Protein AF-0000000080183972 (afdb_homodimer)

InterPro domains:
  IPR003448 Molybdopterin biosynthesis MoaE [PF02391] (9-121)
  IPR003448 Molybdopterin biosynthesis MoaE [cd00756] (14-138)
  IPR036563 Molybdopterin biosynthesis MoaE subunit superfamily [G3DSA:3.90.1170.40] (4-141)
  IPR036563 Molybdopterin biosynthesis MoaE subunit superfamily [SSF54690] (8-139)

pLDDT: mean 96.09, std 5.45, range [55.69, 98.94]

Radius of gyration: 19.29 Å; Cα contacts (8 Å, |Δi|>4): 751; chains: 2; bounding box: 41×60×35 Å

Foldseek 3Di:
DAAEQAQEEEQDADDQVVQQVSQDDPQFPDKDKDFDFAAQDDPRFGFFKKFKDADPCLSVQRVVLQVVLRVPADQWHYKYKYAHGGIDGGGGTGMMMMTTGNDDVSNVVSRVSSVVSSQVTRGMKMWTATPVGDIDIDSRD/DAAEQAQEEEQDADDQVVQQVSQDDPQFPDKDKDFDFAAQDDPRFGFFKKFKDADPCLSVQRVVLQVVLRVPADQWHYKYKYAHGGIDGGGGTGMMMMTTGNDDVSNVVSRVSSVVSSQVTRGMKMWTATPVGDIDIDSRD

Structure (mmCIF, N/CA/C/O backbone):
data_AF-0000000080183972-model_v1
#
loop_
_entity.id
_entity.type
_entity.pdbx_description
1 polymer 'Molybdopterin synthase catalytic subunit 2'
#
loop_
_atom_site.group_PDB
_atom_site.id
_atom_site.type_symbol
_atom_site.label_atom_id
_atom_site.label_alt_id
_atom_site.label_comp_id
_atom_site.label_asym_id
_atom_site.label_entity_id
_atom_site.label_seq_id
_atom_site.pdbx_PDB_ins_code
_atom_site.Cartn_x
_atom_site.Cartn_y
_atom_site.Cartn_z
_atom_site.occupancy
_atom_site.B_iso_or_equiv
_atom_site.auth_seq_id
_atom_site.auth_comp_id
_atom_site.auth_asym_id
_atom_site.auth_atom_id
_atom_site.pdbx_PDB_model_num
ATOM 1 N N . M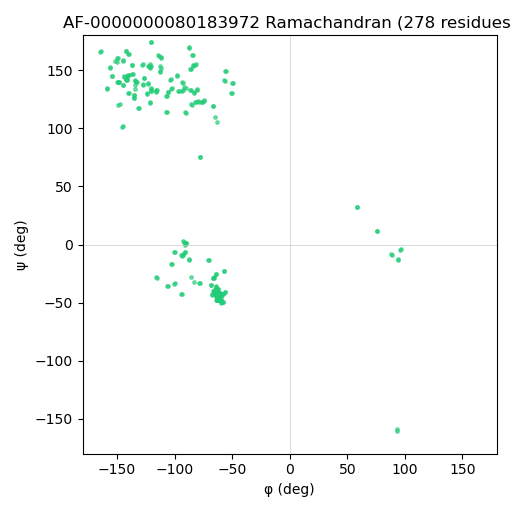ET A 1 1 ? -21.406 -3.133 -2.623 1 87.94 1 MET A N 1
ATOM 2 C CA . MET A 1 1 ? -21.125 -1.799 -2.096 1 87.94 1 MET A CA 1
ATOM 3 C C . MET A 1 1 ? -19.812 -1.782 -1.321 1 87.94 1 MET A C 1
ATOM 5 O O . MET A 1 1 ? -19.531 -2.701 -0.55 1 87.94 1 MET A O 1
ATOM 9 N N . THR A 1 2 ? -18.938 -0.764 -1.521 1 96.44 2 THR A N 1
ATOM 10 C CA . THR A 1 2 ? -17.656 -0.637 -0.855 1 96.44 2 THR A CA 1
ATOM 11 C C . THR A 1 2 ? -17.828 -0.194 0.594 1 96.44 2 THR A C 1
ATOM 13 O O . THR A 1 2 ? -18.531 0.781 0.867 1 96.44 2 THR A O 1
ATOM 16 N N . LEU A 1 3 ? -17.359 -0.874 1.52 1 98.25 3 LEU A N 1
ATOM 17 C CA . LEU A 1 3 ? -17.5 -0.567 2.939 1 98.25 3 LEU A CA 1
ATOM 18 C C . LEU A 1 3 ? -16.391 0.385 3.395 1 98.25 3 LEU A C 1
ATOM 20 O O . LEU A 1 3 ? -15.219 0.179 3.08 1 98.25 3 LEU A O 1
ATOM 24 N N . VAL A 1 4 ? -16.781 1.418 4.121 1 98.81 4 VAL A N 1
ATOM 25 C CA . VAL A 1 4 ? -15.812 2.244 4.832 1 98.81 4 VAL A CA 1
ATOM 26 C C . VAL A 1 4 ? -15.602 1.693 6.238 1 98.81 4 VAL A C 1
ATOM 28 O O . VAL A 1 4 ? -16.469 1.825 7.105 1 98.81 4 VAL A O 1
ATOM 31 N N . VAL A 1 5 ? -14.461 1.225 6.496 1 98.81 5 VAL A N 1
ATOM 32 C CA . VAL A 1 5 ? -14.297 0.513 7.762 1 98.81 5 VAL A CA 1
ATOM 33 C C . VAL A 1 5 ? -13.578 1.406 8.766 1 98.81 5 VAL A C 1
ATOM 35 O O . VAL A 1 5 ? -13.578 1.121 9.969 1 98.81 5 VAL A O 1
ATOM 38 N N . ARG A 1 6 ? -12.953 2.447 8.266 1 98.81 6 ARG A N 1
ATOM 39 C CA . ARG A 1 6 ? -12.32 3.439 9.125 1 98.81 6 ARG A CA 1
ATOM 40 C C . ARG A 1 6 ? -12.141 4.766 8.398 1 98.81 6 ARG A C 1
ATOM 42 O O . ARG A 1 6 ? -11.758 4.785 7.223 1 98.81 6 ARG A O 1
ATOM 49 N N . ALA A 1 7 ? -12.438 5.809 8.961 1 98.88 7 ALA A N 1
ATOM 50 C CA . ALA A 1 7 ? -12.109 7.188 8.609 1 98.88 7 ALA A CA 1
ATOM 51 C C . ALA A 1 7 ? -11.906 8.039 9.859 1 98.88 7 ALA A C 1
ATOM 53 O O . ALA A 1 7 ? -12.875 8.477 10.484 1 98.88 7 ALA A O 1
ATOM 54 N N . ALA A 1 8 ? -10.656 8.266 10.195 1 98.81 8 ALA A N 1
ATOM 55 C CA . ALA A 1 8 ? -10.438 8.844 11.523 1 98.81 8 ALA A CA 1
ATOM 56 C C . ALA A 1 8 ? -9.312 9.875 11.484 1 98.81 8 ALA A C 1
ATOM 58 O O . ALA A 1 8 ? -8.328 9.703 10.773 1 98.81 8 ALA A O 1
ATOM 59 N N . VAL A 1 9 ? -9.453 10.898 12.18 1 98.75 9 VAL A N 1
ATOM 60 C CA . VAL A 1 9 ? -8.398 11.82 12.57 1 98.75 9 VAL A CA 1
ATOM 61 C C . VAL A 1 9 ? -8.062 11.641 14.055 1 98.75 9 VAL A C 1
ATOM 63 O O . VAL A 1 9 ? -8.953 11.68 14.906 1 98.75 9 VAL A O 1
ATOM 66 N N . THR A 1 10 ? -6.844 11.461 14.383 1 98.69 10 THR A N 1
ATOM 67 C CA . THR A 1 10 ? -6.523 11.055 15.75 1 98.69 10 THR A CA 1
ATOM 68 C C . THR A 1 10 ? -5.156 11.586 16.172 1 98.69 10 THR A C 1
ATOM 70 O O . THR A 1 10 ? -4.32 11.898 15.312 1 98.69 10 THR A O 1
ATOM 73 N N . GLU A 1 11 ? -4.914 11.633 17.438 1 98.25 11 GLU A N 1
ATOM 74 C CA . GLU A 1 11 ? -3.605 12 17.969 1 98.25 11 GLU A CA 1
ATOM 75 C C . GLU A 1 11 ? -2.756 10.766 18.25 1 98.25 11 GLU A C 1
ATOM 77 O O . GLU A 1 11 ? -1.561 10.875 18.531 1 98.25 11 GLU A O 1
ATOM 82 N N . GLN A 1 12 ? -3.361 9.664 18.156 1 98.38 12 GLN A N 1
ATOM 83 C CA . GLN A 1 12 ? -2.662 8.422 18.438 1 98.38 12 GLN A CA 1
ATOM 84 C C . GLN A 1 12 ? -1.898 7.93 17.219 1 98.38 12 GLN A C 1
ATOM 86 O O . GLN A 1 12 ? -2.279 8.227 16.078 1 98.38 12 GLN A O 1
ATOM 91 N N . PRO A 1 13 ? -0.839 7.16 17.5 1 98.31 13 PRO A N 1
ATOM 92 C CA . PRO A 1 13 ? -0.124 6.59 16.359 1 98.31 13 PRO A CA 1
ATOM 93 C C . PRO A 1 13 ? -1.029 5.766 15.445 1 98.31 13 PRO A C 1
ATOM 95 O O . PRO A 1 13 ? -1.932 5.074 15.922 1 98.31 13 PRO A O 1
ATOM 98 N N . ILE A 1 14 ? -0.852 5.844 14.148 1 98.56 14 ILE A N 1
ATOM 99 C CA . ILE A 1 14 ? -1.606 5.07 13.172 1 98.56 14 ILE A CA 1
ATOM 100 C C . ILE A 1 14 ? -0.683 4.07 12.484 1 98.56 14 ILE A C 1
ATOM 102 O O . ILE A 1 14 ? 0.506 4.34 12.297 1 98.56 14 ILE A O 1
ATOM 106 N N . ASP A 1 15 ? -1.265 2.969 12.117 1 97.88 15 ASP A N 1
ATOM 107 C CA . ASP A 1 15 ? -0.492 1.828 11.633 1 97.88 15 ASP A CA 1
ATOM 108 C C . ASP A 1 15 ? -1.126 1.228 10.375 1 97.88 15 ASP A C 1
ATOM 110 O O . ASP A 1 15 ? -2.301 0.856 10.391 1 97.88 15 ASP A O 1
ATOM 114 N N . LEU A 1 16 ? -0.361 1.09 9.305 1 98.38 16 LEU A N 1
ATOM 115 C CA . LEU A 1 16 ? -0.889 0.564 8.055 1 98.38 16 LEU A CA 1
ATOM 116 C C . LEU A 1 16 ? -1.323 -0.889 8.211 1 98.38 16 LEU A C 1
ATOM 118 O O . LEU A 1 16 ? -2.365 -1.291 7.691 1 98.38 16 LEU A O 1
ATOM 122 N N . ALA A 1 17 ? -0.526 -1.66 8.914 1 97.88 17 ALA A N 1
ATOM 123 C CA . ALA A 1 17 ? -0.857 -3.072 9.086 1 97.88 17 ALA A CA 1
ATOM 124 C C . ALA A 1 17 ? -2.244 -3.236 9.703 1 97.88 17 ALA A C 1
ATOM 126 O O . ALA A 1 17 ? -3.008 -4.117 9.297 1 97.88 17 ALA A O 1
ATOM 127 N N . GLU A 1 18 ? -2.527 -2.379 10.68 1 98.19 18 GLU A N 1
ATOM 128 C CA . GLU A 1 18 ? -3.852 -2.41 11.297 1 98.19 18 GLU A CA 1
ATOM 129 C C . GLU A 1 18 ? -4.941 -2.09 10.273 1 98.19 18 GLU A C 1
ATOM 131 O O . GLU A 1 18 ? -6 -2.721 10.273 1 98.19 18 GLU A O 1
ATOM 136 N N . HIS A 1 19 ? -4.738 -1.112 9.43 1 98.81 19 HIS A N 1
ATOM 137 C CA . HIS A 1 19 ? -5.711 -0.729 8.406 1 98.81 19 HIS A CA 1
ATOM 138 C C . HIS A 1 19 ? -5.883 -1.83 7.367 1 98.81 19 HIS A C 1
ATOM 140 O O . HIS A 1 19 ? -7 -2.09 6.914 1 98.81 19 HIS A O 1
ATOM 146 N N . GLU A 1 20 ? -4.781 -2.482 6.973 1 98.38 20 GLU A N 1
ATOM 147 C CA . GLU A 1 20 ? -4.844 -3.598 6.031 1 98.38 20 GLU A CA 1
ATOM 148 C C . GLU A 1 20 ? -5.676 -4.746 6.594 1 98.38 20 GLU A C 1
ATOM 150 O O . GLU A 1 20 ? -6.445 -5.379 5.863 1 98.38 20 GLU A O 1
ATOM 155 N N . GLU A 1 21 ? -5.449 -5.012 7.879 1 97.56 21 GLU A N 1
ATOM 156 C CA . GLU A 1 21 ? -6.254 -6.043 8.531 1 97.56 21 GLU A CA 1
ATOM 157 C C . GLU A 1 21 ? -7.738 -5.688 8.508 1 97.56 21 GLU A C 1
ATOM 159 O O . GLU A 1 21 ? -8.586 -6.551 8.273 1 97.56 21 GLU A O 1
ATOM 164 N N . LEU A 1 22 ? -8.07 -4.434 8.758 1 98.5 22 LEU A N 1
ATOM 165 C CA . LEU A 1 22 ? -9.453 -3.969 8.82 1 98.5 22 LEU A CA 1
ATOM 166 C C . LEU A 1 22 ? -10.148 -4.152 7.473 1 98.5 22 LEU A C 1
ATOM 168 O O . LEU A 1 22 ? -11.32 -4.523 7.422 1 98.5 22 LEU A O 1
ATOM 172 N N . VAL A 1 23 ? -9.406 -3.914 6.359 1 98.56 23 VAL A N 1
ATOM 173 C CA . VAL A 1 23 ? -10.07 -3.936 5.062 1 98.56 23 VAL A CA 1
ATOM 174 C C . VAL A 1 23 ? -10.086 -5.359 4.516 1 98.56 23 VAL A C 1
ATOM 176 O O . VAL A 1 23 ? -10.758 -5.641 3.518 1 98.56 23 VAL A O 1
ATOM 179 N N . GLY A 1 24 ? -9.32 -6.203 5.113 1 96.44 24 GLY A N 1
ATOM 180 C CA . GLY A 1 24 ? -9.234 -7.57 4.621 1 96.44 24 GLY A CA 1
ATOM 181 C C . GLY A 1 24 ? -10.586 -8.203 4.383 1 96.44 24 GLY A C 1
ATOM 182 O O . GLY A 1 24 ? -11.516 -8.016 5.168 1 96.44 24 GLY A O 1
ATOM 183 N N . HIS A 1 25 ? -10.727 -8.945 3.307 1 91.69 25 HIS A N 1
ATOM 184 C CA . HIS A 1 25 ? -11.953 -9.617 2.889 1 91.69 25 HIS A CA 1
ATOM 185 C C . HIS A 1 25 ? -11.648 -10.891 2.113 1 91.69 25 HIS A C 1
ATOM 187 O O . HIS A 1 25 ? -10.742 -10.914 1.278 1 91.69 25 HIS A O 1
ATOM 193 N N . GLN A 1 26 ? -12.367 -11.883 2.344 1 90.12 26 GLN A N 1
ATOM 194 C CA . GLN A 1 26 ? -12.094 -13.188 1.759 1 90.12 26 GLN A CA 1
ATOM 195 C C . GLN A 1 26 ? -12.227 -13.156 0.239 1 90.12 26 GLN A C 1
ATOM 197 O O . GLN A 1 26 ? -11.609 -13.953 -0.464 1 90.12 26 GLN A O 1
ATOM 202 N N . SER A 1 27 ? -13.031 -12.219 -0.23 1 91.94 27 SER A N 1
ATOM 203 C CA . SER A 1 27 ? -13.273 -12.156 -1.668 1 91.94 27 SER A CA 1
ATOM 204 C C . SER A 1 27 ? -12.297 -11.203 -2.354 1 91.94 27 SER A C 1
ATOM 206 O O . SER A 1 27 ? -12.281 -11.102 -3.582 1 91.94 27 SER A O 1
ATOM 208 N N . ALA A 1 28 ? -11.547 -10.492 -1.568 1 95.19 28 ALA A N 1
ATOM 209 C CA . ALA A 1 28 ? -10.594 -9.547 -2.146 1 95.19 28 ALA A CA 1
ATOM 210 C C . ALA A 1 28 ? -9.32 -10.25 -2.596 1 95.19 28 ALA A C 1
ATOM 212 O O . ALA A 1 28 ? -8.766 -11.07 -1.856 1 95.19 28 ALA A O 1
ATOM 213 N N . GLY A 1 29 ? -8.906 -9.906 -3.801 1 97 29 GLY A N 1
ATOM 214 C CA . GLY A 1 29 ? -7.68 -10.5 -4.316 1 97 29 GLY A CA 1
ATOM 215 C C . GLY A 1 29 ? -6.477 -9.578 -4.188 1 97 29 GLY A C 1
ATOM 216 O O . GLY A 1 29 ? -5.352 -9.977 -4.496 1 97 29 GLY A O 1
ATOM 217 N N . ALA A 1 30 ? -6.75 -8.359 -3.771 1 98.44 30 ALA A N 1
ATOM 218 C CA . ALA A 1 30 ? -5.664 -7.387 -3.676 1 98.44 30 ALA A CA 1
ATOM 219 C C . ALA A 1 30 ? -5.91 -6.395 -2.545 1 98.44 30 ALA A C 1
ATOM 221 O O . ALA A 1 30 ? -7.043 -5.945 -2.34 1 98.44 30 ALA A O 1
ATOM 222 N N . ILE A 1 31 ? -4.902 -6.062 -1.848 1 98.81 31 ILE A N 1
ATOM 223 C CA . ILE A 1 31 ? -4.887 -4.938 -0.92 1 98.81 31 ILE A CA 1
ATOM 224 C C . ILE A 1 31 ? -3.748 -3.988 -1.278 1 98.81 31 ILE A C 1
ATOM 226 O O . ILE A 1 31 ? -2.617 -4.426 -1.508 1 98.81 31 ILE A O 1
ATOM 230 N N . VAL A 1 32 ? -4.047 -2.721 -1.383 1 98.94 32 VAL A N 1
ATOM 231 C CA . VAL A 1 32 ? -3.043 -1.677 -1.548 1 98.94 32 VAL A CA 1
ATOM 232 C C . VAL A 1 32 ? -3.062 -0.744 -0.339 1 98.94 32 VAL A C 1
ATOM 234 O O . VAL A 1 32 ? -4.133 -0.345 0.127 1 98.94 32 VAL A O 1
ATOM 237 N N . GLY A 1 33 ? -1.921 -0.496 0.161 1 98.94 33 GLY A N 1
ATOM 238 C CA . GLY A 1 33 ? -1.769 0.4 1.296 1 98.94 33 GLY A CA 1
ATOM 239 C C . GLY A 1 33 ? -0.833 1.562 1.019 1 98.94 33 GLY A C 1
ATOM 240 O O . GLY A 1 33 ? 0.07 1.453 0.187 1 98.94 33 GLY A O 1
ATOM 241 N N . PHE A 1 34 ? -1.052 2.611 1.722 1 98.94 34 PHE A N 1
ATOM 242 C CA . PHE A 1 34 ? -0.245 3.824 1.626 1 98.94 34 PHE A CA 1
ATOM 243 C C . PHE A 1 34 ? 0.114 4.344 3.012 1 98.94 34 PHE A C 1
ATOM 245 O O . PHE A 1 34 ? -0.721 4.34 3.918 1 98.94 34 PHE A O 1
ATOM 252 N N . VAL A 1 35 ? 1.306 4.801 3.104 1 98.81 35 VAL A N 1
ATOM 253 C CA . VAL A 1 35 ? 1.758 5.516 4.289 1 98.81 35 VAL A CA 1
ATOM 254 C C . VAL A 1 35 ? 2.438 6.82 3.879 1 98.81 35 VAL A C 1
ATOM 256 O O . VAL A 1 35 ? 3.42 6.809 3.133 1 98.81 35 VAL A O 1
ATOM 259 N N . GLY A 1 36 ? 1.876 7.914 4.289 1 98 36 GLY A N 1
ATOM 260 C CA . GLY A 1 36 ? 2.592 9.18 4.258 1 98 36 GLY A CA 1
ATOM 261 C C . GLY A 1 36 ? 3.453 9.406 5.488 1 98 36 GLY A C 1
ATOM 262 O O . GLY A 1 36 ? 2.938 9.5 6.602 1 98 36 GLY A O 1
ATOM 263 N N . MET A 1 37 ? 4.715 9.555 5.254 1 96.25 37 MET A N 1
ATOM 264 C CA . MET A 1 37 ? 5.68 9.617 6.348 1 96.25 37 MET A CA 1
ATOM 265 C C . MET A 1 37 ? 6.293 11.008 6.457 1 96.25 37 MET A C 1
ATOM 267 O O . MET A 1 37 ? 6.457 11.703 5.453 1 96.25 37 MET A O 1
ATOM 271 N N . ILE A 1 38 ? 6.664 11.242 7.727 1 95.5 38 ILE A N 1
ATOM 272 C CA . ILE A 1 38 ? 7.41 12.477 7.945 1 95.5 38 ILE A CA 1
ATOM 273 C C . ILE A 1 38 ? 8.852 12.305 7.469 1 95.5 38 ILE A C 1
ATOM 275 O O . ILE A 1 38 ? 9.57 11.43 7.957 1 95.5 38 ILE A O 1
ATOM 279 N N . ARG A 1 39 ? 9.234 13.164 6.562 1 95.19 39 ARG A N 1
ATOM 280 C CA . ARG A 1 39 ? 10.578 13.109 6.012 1 95.19 39 ARG A CA 1
ATOM 281 C C . ARG A 1 39 ? 11.555 13.922 6.863 1 95.19 39 ARG A C 1
ATOM 283 O O . ARG A 1 39 ? 11.133 14.758 7.668 1 95.19 39 ARG A O 1
ATOM 290 N N . ASP A 1 40 ? 12.789 13.703 6.492 1 95.44 40 ASP A N 1
ATOM 291 C CA . ASP A 1 40 ? 13.812 14.398 7.277 1 95.44 40 ASP A CA 1
ATOM 292 C C . ASP A 1 40 ? 14.172 15.742 6.641 1 95.44 40 ASP A C 1
ATOM 294 O O . ASP A 1 40 ? 15.102 16.406 7.082 1 95.44 40 ASP A O 1
ATOM 298 N N . HIS A 1 41 ? 13.516 16.078 5.598 1 93.5 41 HIS A N 1
ATOM 299 C CA . HIS A 1 41 ? 13.805 17.344 4.938 1 93.5 41 HIS A CA 1
ATOM 300 C C . HIS A 1 41 ? 12.57 17.891 4.227 1 93.5 41 HIS A C 1
ATOM 302 O O . HIS A 1 41 ? 11.625 17.141 3.965 1 93.5 41 HIS A O 1
ATOM 308 N N . ASP A 1 42 ? 12.586 19.109 4.012 1 90.25 42 ASP A N 1
ATOM 309 C CA . ASP A 1 42 ? 11.602 19.812 3.203 1 90.25 42 ASP A CA 1
ATOM 310 C C . ASP A 1 42 ? 12.227 21.031 2.518 1 90.25 42 ASP A C 1
ATOM 312 O O . ASP A 1 42 ? 12.703 21.953 3.186 1 90.25 42 ASP A O 1
ATOM 316 N N . GLY A 1 43 ? 12.141 20.969 1.123 1 88.12 43 GLY A N 1
ATOM 317 C CA . GLY A 1 43 ? 12.727 22.078 0.385 1 88.12 43 GLY A CA 1
ATOM 318 C C . GLY A 1 43 ? 14.203 22.266 0.671 1 88.12 43 GLY A C 1
ATOM 319 O O . GLY A 1 43 ? 14.672 23.391 0.827 1 88.12 43 GLY A O 1
ATOM 320 N N . GLY A 1 44 ? 14.898 21.172 0.941 1 89 44 GLY A N 1
ATOM 321 C CA . GLY A 1 44 ? 16.344 21.234 1.142 1 89 44 GLY A CA 1
ATOM 322 C C . GLY A 1 44 ? 16.734 21.5 2.582 1 89 44 GLY A C 1
ATOM 323 O O . GLY A 1 44 ? 17.922 21.516 2.918 1 89 44 GLY A O 1
ATOM 324 N N . ARG A 1 45 ? 15.805 21.797 3.371 1 92.06 45 ARG A N 1
ATOM 325 C CA . ARG A 1 45 ? 16.062 22.047 4.785 1 92.06 45 ARG A CA 1
ATOM 326 C C . ARG A 1 45 ? 15.773 20.812 5.625 1 92.06 45 ARG A C 1
ATOM 328 O O . ARG A 1 45 ? 14.805 20.094 5.371 1 92.06 45 ARG A O 1
ATOM 335 N N . ARG A 1 46 ? 16.609 20.672 6.691 1 94.31 46 ARG A N 1
ATOM 336 C CA . ARG A 1 46 ? 16.438 19.516 7.57 1 94.31 46 ARG A CA 1
ATOM 337 C C . ARG A 1 46 ? 15.281 19.75 8.539 1 94.31 46 ARG A C 1
ATOM 339 O O . ARG A 1 46 ? 15.281 20.719 9.297 1 94.31 46 ARG A O 1
ATOM 346 N N . VAL A 1 47 ? 14.352 18.891 8.531 1 93.88 47 VAL A N 1
ATOM 347 C CA . VAL A 1 47 ? 13.203 18.953 9.438 1 93.88 47 VAL A CA 1
ATOM 348 C C . VAL A 1 47 ? 13.508 18.141 10.703 1 93.88 47 VAL A C 1
ATOM 350 O O . VAL A 1 47 ? 14.008 17.016 10.625 1 93.88 47 VAL A O 1
ATOM 353 N N . VAL A 1 48 ? 13.203 18.672 11.805 1 92.62 48 VAL A N 1
ATOM 354 C CA . VAL A 1 48 ? 13.469 17.969 13.055 1 92.62 48 VAL A CA 1
ATOM 355 C C . VAL A 1 48 ? 12.156 17.438 13.641 1 92.62 48 VAL A C 1
ATOM 357 O O . VAL A 1 48 ? 12.133 16.375 14.242 1 92.62 48 VAL A O 1
ATOM 360 N N . ARG A 1 49 ? 11.117 18.188 13.477 1 91.5 49 ARG A N 1
ATOM 361 C CA . ARG A 1 49 ? 9.781 17.75 13.875 1 91.5 49 ARG A CA 1
ATOM 362 C C . ARG A 1 49 ? 8.711 18.609 13.242 1 91.5 49 ARG A C 1
ATOM 364 O O . ARG A 1 49 ? 9.008 19.672 12.68 1 91.5 49 ARG A O 1
ATOM 371 N N . LEU A 1 50 ? 7.535 18.094 13.336 1 93.5 50 LEU A N 1
ATOM 372 C CA . LEU A 1 50 ? 6.422 18.922 12.891 1 93.5 50 LEU A CA 1
ATOM 373 C C . LEU A 1 50 ? 5.184 18.688 13.742 1 93.5 50 LEU A C 1
ATOM 375 O O . LEU A 1 50 ? 5.133 17.719 14.508 1 93.5 50 LEU A O 1
ATOM 379 N N . GLU A 1 51 ? 4.312 19.625 13.734 1 95.75 51 GLU A N 1
ATOM 380 C CA . GLU A 1 51 ? 3.025 19.547 14.422 1 95.75 51 GLU A CA 1
ATOM 381 C C . GLU A 1 51 ? 1.866 19.719 13.445 1 95.75 51 GLU A C 1
ATOM 383 O O . GLU A 1 51 ? 1.768 20.734 12.75 1 95.75 51 GLU A O 1
ATOM 388 N N . TYR A 1 52 ? 1.046 18.688 13.469 1 96.88 52 TYR A N 1
ATOM 389 C CA . TYR A 1 52 ? -0.172 18.781 12.672 1 96.88 52 TYR A CA 1
ATOM 390 C C . TYR A 1 52 ? -1.331 19.312 13.508 1 96.88 52 TYR A C 1
ATOM 392 O O . TYR A 1 52 ? -1.566 18.844 14.625 1 96.88 52 TYR A O 1
ATOM 400 N N . SER A 1 53 ? -2 20.25 12.945 1 96.56 53 SER A N 1
ATOM 401 C CA . SER A 1 53 ? -3.256 20.734 13.508 1 96.56 53 SER A CA 1
ATOM 402 C C . SER A 1 53 ? -4.406 20.562 12.523 1 96.56 53 SER A C 1
ATOM 404 O O . SER A 1 53 ? -4.191 20.484 11.312 1 96.56 53 SER A O 1
ATOM 406 N N . ALA A 1 54 ? -5.562 20.453 13.094 1 96.94 54 ALA A N 1
ATOM 407 C CA . ALA A 1 54 ? -6.727 20.203 12.25 1 96.94 54 ALA A CA 1
ATOM 408 C C . ALA A 1 54 ? -7.879 21.141 12.602 1 96.94 54 ALA A C 1
ATOM 410 O O . ALA A 1 54 ? -8.086 21.453 13.773 1 96.94 54 ALA A O 1
ATOM 411 N N . HIS A 1 55 ? -8.539 21.594 11.508 1 97 55 HIS A N 1
ATOM 412 C CA . HIS A 1 55 ? -9.828 22.219 11.75 1 97 55 HIS A CA 1
ATOM 413 C C . HIS A 1 55 ? -10.766 21.297 12.523 1 97 55 HIS A C 1
ATOM 415 O O . HIS A 1 55 ? -10.719 20.078 12.344 1 97 55 HIS A O 1
ATOM 421 N N . PRO A 1 56 ? -11.664 21.828 13.344 1 97.62 56 PRO A N 1
ATOM 422 C CA . PRO A 1 56 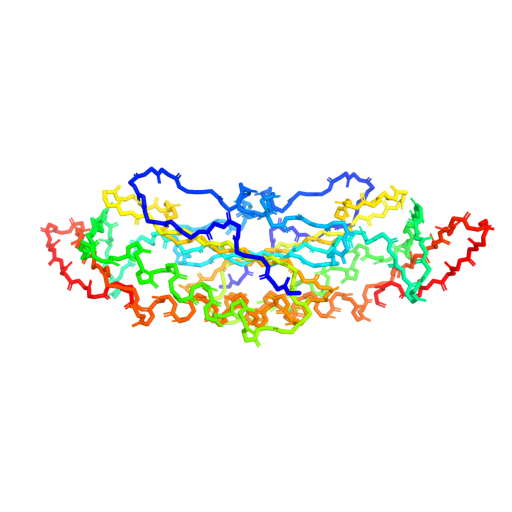? -12.602 20.984 14.102 1 97.62 56 PRO A CA 1
ATOM 423 C C . PRO A 1 56 ? -13.438 20.078 13.203 1 97.62 56 PRO A C 1
ATOM 425 O O . PRO A 1 56 ? -13.891 19.016 13.648 1 97.62 56 PRO A O 1
ATOM 428 N N . ALA A 1 57 ? -13.594 20.422 11.977 1 98 57 ALA A N 1
ATOM 429 C CA . ALA A 1 57 ? -14.43 19.656 11.062 1 98 57 ALA A CA 1
ATOM 430 C C . ALA A 1 57 ? -13.617 18.578 10.352 1 98 57 ALA A C 1
ATOM 432 O O . ALA A 1 57 ? -14.148 17.812 9.547 1 98 57 ALA A O 1
ATOM 433 N N . ALA A 1 58 ? -12.352 18.438 10.625 1 98.38 58 ALA A N 1
ATOM 434 C CA . ALA A 1 58 ? -11.445 17.594 9.852 1 98.38 58 ALA A CA 1
ATOM 435 C C . ALA A 1 58 ? -11.93 16.141 9.828 1 98.38 58 ALA A C 1
ATOM 437 O O . ALA A 1 58 ? -11.914 15.5 8.781 1 98.38 58 ALA A O 1
ATOM 438 N N . ALA A 1 59 ? -12.367 15.672 10.969 1 98.56 59 ALA A N 1
ATOM 439 C CA . ALA A 1 59 ? -12.82 14.289 11.031 1 98.56 59 ALA A CA 1
ATOM 440 C C . ALA A 1 59 ? -14.039 14.062 10.141 1 98.56 59 ALA A C 1
ATOM 442 O O . ALA A 1 59 ? -14.133 13.047 9.453 1 98.56 59 ALA A O 1
ATOM 443 N N . ASP A 1 60 ? -14.969 14.992 10.156 1 98.69 60 ASP A N 1
ATOM 444 C CA . ASP A 1 60 ? -16.156 14.898 9.32 1 98.69 60 ASP A CA 1
ATOM 445 C C . ASP A 1 60 ? -15.789 14.953 7.836 1 98.69 60 ASP A C 1
ATOM 447 O O . ASP A 1 60 ? -16.344 14.211 7.027 1 98.69 60 ASP A O 1
ATOM 451 N N . VAL A 1 61 ? -14.883 15.844 7.492 1 98.69 61 VAL A N 1
ATOM 452 C CA . VAL A 1 61 ? -14.438 15.977 6.109 1 98.69 61 VAL A CA 1
ATOM 453 C C . VAL A 1 61 ? -13.766 14.688 5.652 1 98.69 61 VAL A C 1
ATOM 455 O O . VAL A 1 61 ? -14.016 14.211 4.539 1 98.69 61 VAL A O 1
ATOM 458 N N . LEU A 1 62 ? -12.953 14.109 6.488 1 98.81 62 LEU A N 1
ATOM 459 C CA . LEU A 1 62 ? -12.297 12.852 6.133 1 98.81 62 LEU A CA 1
ATOM 460 C C . LEU A 1 62 ? -13.328 11.758 5.875 1 98.81 62 LEU A C 1
ATOM 462 O O . LEU A 1 62 ? -13.242 11.031 4.883 1 98.81 62 LEU A O 1
ATOM 466 N N . ALA A 1 63 ? -14.305 11.703 6.766 1 98.81 63 ALA A N 1
ATOM 467 C CA . ALA A 1 63 ? -15.359 10.711 6.598 1 98.81 63 ALA A CA 1
ATOM 468 C C . ALA A 1 63 ? -16.094 10.906 5.277 1 98.81 63 ALA A C 1
ATOM 470 O O . ALA A 1 63 ? -16.406 9.938 4.578 1 98.81 63 ALA A O 1
ATOM 471 N N . GLU A 1 64 ? -16.375 12.125 4.984 1 98.81 64 GLU A N 1
ATOM 472 C CA . GLU A 1 64 ? -17.062 12.445 3.738 1 98.81 64 GLU A CA 1
ATOM 473 C C . GLU A 1 64 ? -16.219 12.047 2.527 1 98.81 64 GLU A C 1
ATOM 475 O O . GLU A 1 64 ? -16.734 11.422 1.593 1 98.81 64 GLU A O 1
ATOM 480 N N . VAL A 1 65 ? -14.961 12.391 2.512 1 98.81 65 VAL A N 1
ATOM 481 C CA . VAL A 1 65 ? -14.055 12.086 1.412 1 98.81 65 VAL A CA 1
ATOM 482 C C . VAL A 1 65 ? -13.969 10.57 1.216 1 98.81 65 VAL A C 1
ATOM 484 O O . VAL A 1 65 ? -14.117 10.078 0.097 1 98.81 65 VAL A O 1
ATOM 487 N N . VAL A 1 66 ? -13.734 9.812 2.316 1 98.88 66 VAL A N 1
ATOM 488 C CA . VAL A 1 66 ? -13.594 8.359 2.227 1 98.88 66 VAL A CA 1
ATOM 489 C C . VAL A 1 66 ? -14.891 7.746 1.714 1 98.88 66 VAL A C 1
ATOM 491 O O . VAL A 1 66 ? -14.875 6.859 0.858 1 98.88 66 VAL A O 1
ATOM 494 N N . GLY A 1 67 ? -15.984 8.258 2.205 1 98.81 67 GLY A N 1
ATOM 495 C CA . GLY A 1 67 ? -17.281 7.797 1.746 1 98.81 67 GLY A CA 1
ATOM 496 C C . GLY A 1 67 ? -17.516 8.039 0.266 1 98.81 67 GLY A C 1
ATOM 497 O O . GLY A 1 67 ? -18.031 7.16 -0.439 1 98.81 67 GLY A O 1
ATOM 498 N N . GLU A 1 68 ? -17.203 9.234 -0.219 1 98.81 68 GLU A N 1
ATOM 499 C CA . GLU A 1 68 ? -17.375 9.594 -1.623 1 98.81 68 GLU A CA 1
ATOM 500 C C . GLU A 1 68 ? -16.547 8.703 -2.531 1 98.81 68 GLU A C 1
ATOM 502 O O . GLU A 1 68 ? -17.031 8.203 -3.549 1 98.81 68 GLU A O 1
ATOM 507 N N . VAL A 1 69 ? -15.273 8.5 -2.164 1 98.81 69 VAL A N 1
ATOM 508 C CA . VAL A 1 69 ? -14.383 7.668 -2.969 1 98.81 69 VAL A CA 1
ATOM 509 C C . VAL A 1 69 ? -14.875 6.227 -2.973 1 98.81 69 VAL A C 1
ATOM 511 O O . VAL A 1 69 ? -14.883 5.57 -4.016 1 98.81 69 VAL A O 1
ATOM 514 N N . ALA A 1 70 ? -15.312 5.742 -1.795 1 98.75 70 ALA A N 1
ATOM 515 C CA . ALA A 1 70 ? -15.859 4.391 -1.7 1 98.75 70 ALA A CA 1
ATOM 516 C C . ALA A 1 70 ? -17.078 4.23 -2.607 1 98.75 70 ALA A C 1
ATOM 518 O O . ALA A 1 70 ? -17.188 3.254 -3.352 1 98.75 70 ALA A O 1
ATOM 519 N N . ALA A 1 71 ? -17.969 5.219 -2.584 1 98.44 71 ALA A N 1
ATOM 520 C CA . ALA A 1 71 ? -19.219 5.156 -3.34 1 98.44 71 ALA A CA 1
ATOM 521 C C . ALA A 1 71 ? -18.953 5.176 -4.844 1 98.44 71 ALA A C 1
ATOM 523 O O . ALA A 1 71 ? -19.703 4.578 -5.621 1 98.44 71 ALA A O 1
ATOM 524 N N . ALA A 1 72 ? -17.891 5.777 -5.25 1 98.38 72 ALA A N 1
ATOM 525 C CA . ALA A 1 72 ? -17.578 5.941 -6.668 1 98.38 72 ALA A CA 1
ATOM 526 C C . ALA A 1 72 ? -16.734 4.777 -7.184 1 98.38 72 ALA A C 1
ATOM 528 O O . ALA A 1 72 ? -16.484 4.668 -8.391 1 98.38 72 ALA A O 1
ATOM 529 N N . SER A 1 73 ? -16.328 3.912 -6.301 1 98.12 73 SER A N 1
ATOM 530 C CA . SER A 1 73 ? -15.383 2.867 -6.68 1 98.12 73 SER A CA 1
ATOM 531 C C . SER A 1 73 ? -16.109 1.646 -7.242 1 98.12 73 SER A C 1
ATOM 533 O O . SER A 1 73 ? -17.266 1.406 -6.918 1 98.12 73 SER A O 1
ATOM 535 N N . CYS A 1 74 ? -15.43 0.956 -8.109 1 97.38 74 CYS A N 1
ATOM 536 C CA . CYS A 1 74 ? -15.906 -0.306 -8.672 1 97.38 74 CYS A CA 1
ATOM 537 C C . CYS A 1 74 ? -14.93 -1.438 -8.359 1 97.38 74 CYS A C 1
ATOM 539 O O . CYS A 1 74 ? -13.719 -1.278 -8.516 1 97.38 74 CYS A O 1
ATOM 541 N N . GLY A 1 75 ? -15.508 -2.545 -7.93 1 97.19 75 GLY A N 1
ATOM 542 C CA . GLY A 1 75 ? -14.672 -3.703 -7.648 1 97.19 75 GLY A CA 1
ATOM 543 C C . GLY A 1 75 ? -13.906 -3.58 -6.344 1 97.19 75 GLY A C 1
ATOM 544 O O . GLY A 1 75 ? -12.938 -4.309 -6.121 1 97.19 75 GLY A O 1
ATOM 545 N N . VAL A 1 76 ? -14.234 -2.613 -5.516 1 98.62 76 VAL A N 1
ATOM 546 C CA . VAL A 1 76 ? -13.586 -2.393 -4.227 1 98.62 76 VAL A CA 1
ATOM 547 C C . VAL A 1 76 ? -14.477 -2.91 -3.102 1 98.62 76 VAL A C 1
ATOM 549 O O . VAL A 1 76 ? -15.688 -2.684 -3.111 1 98.62 76 VAL A O 1
ATOM 552 N N . ARG A 1 77 ? -13.883 -3.625 -2.184 1 98.38 77 ARG A N 1
ATOM 553 C CA . ARG A 1 77 ? -14.641 -4.254 -1.11 1 98.38 77 ARG A CA 1
ATOM 554 C C . ARG A 1 77 ? -14.672 -3.367 0.131 1 98.38 77 ARG A C 1
ATOM 556 O O . ARG A 1 77 ? -15.727 -3.197 0.752 1 98.38 77 ARG A O 1
ATOM 563 N N . ALA A 1 78 ? -13.539 -2.789 0.442 1 98.81 78 ALA A N 1
ATOM 564 C CA . ALA A 1 78 ? -13.461 -2.004 1.671 1 98.81 78 ALA A CA 1
ATOM 565 C C . ALA A 1 78 ? -12.344 -0.962 1.582 1 98.81 78 ALA A C 1
ATOM 567 O O . ALA A 1 78 ? -11.375 -1.146 0.847 1 98.81 78 ALA A O 1
ATOM 568 N N . VAL A 1 79 ? -12.492 0.157 2.316 1 98.94 79 VAL A N 1
ATOM 569 C CA . VAL A 1 79 ? -11.516 1.236 2.381 1 98.94 79 VAL A CA 1
ATOM 570 C C . VAL A 1 79 ? -11.352 1.702 3.826 1 98.94 79 VAL A C 1
ATOM 572 O O . VAL A 1 79 ? -12.297 1.641 4.613 1 98.94 79 VAL A O 1
ATOM 575 N N . ALA A 1 80 ? -10.172 2.102 4.141 1 98.94 80 ALA A N 1
ATOM 576 C CA . ALA A 1 80 ? -9.844 2.68 5.441 1 98.94 80 ALA A CA 1
ATOM 577 C C . ALA A 1 80 ? -8.805 3.787 5.301 1 98.94 80 ALA A C 1
ATOM 579 O O . ALA A 1 80 ? -7.891 3.688 4.473 1 98.94 80 ALA A O 1
ATOM 580 N N . ALA A 1 81 ? -8.914 4.793 6.098 1 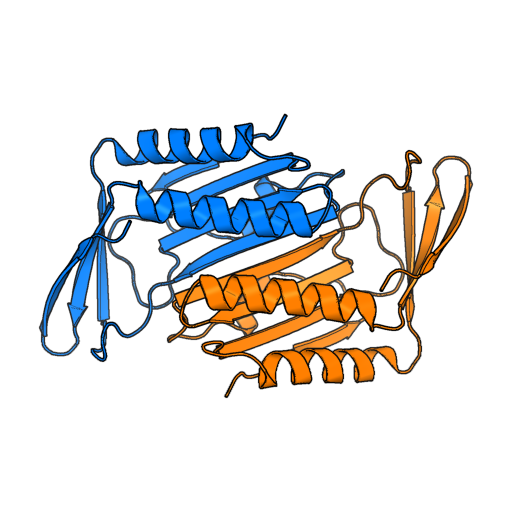98.94 81 ALA A N 1
ATOM 581 C CA . ALA A 1 81 ? -7.914 5.859 6.125 1 98.94 81 ALA A CA 1
ATOM 582 C C . ALA A 1 81 ? -7.887 6.551 7.48 1 98.94 81 ALA A C 1
ATOM 584 O O . ALA A 1 81 ? -8.922 6.699 8.133 1 98.94 81 ALA A O 1
ATOM 585 N N . SER A 1 82 ? -6.746 6.941 7.875 1 98.94 82 SER A N 1
ATOM 586 C CA . SER A 1 82 ? -6.559 7.723 9.094 1 98.94 82 SER A CA 1
ATOM 587 C C . SER A 1 82 ? -5.492 8.797 8.906 1 98.94 82 SER A C 1
ATOM 589 O O . SER A 1 82 ? -4.488 8.57 8.227 1 98.94 82 SER A O 1
ATOM 591 N N . HIS A 1 83 ? -5.648 9.852 9.469 1 98.69 83 HIS A N 1
ATOM 592 C CA . HIS A 1 83 ? -4.652 10.906 9.578 1 98.69 83 HIS A CA 1
ATOM 593 C C . HIS A 1 83 ? -4.328 11.219 11.031 1 98.69 83 HIS A C 1
ATOM 595 O O . HIS A 1 83 ? -5.23 11.391 11.852 1 98.69 83 HIS A O 1
ATOM 601 N N . ARG A 1 84 ? -3.104 11.273 11.266 1 98.56 84 ARG A N 1
ATOM 602 C CA . ARG A 1 84 ? -2.637 11.594 12.609 1 98.56 84 ARG A CA 1
ATOM 603 C C . ARG A 1 84 ? -2.387 13.086 12.766 1 98.56 84 ARG A C 1
ATOM 605 O O . ARG A 1 84 ? -1.847 13.727 11.859 1 98.56 84 ARG A O 1
ATOM 612 N N . ILE A 1 85 ? -2.723 13.664 13.82 1 98.25 85 ILE A N 1
ATOM 613 C CA . ILE A 1 85 ? -2.432 15.055 14.148 1 98.25 85 ILE A CA 1
ATOM 614 C C . ILE A 1 85 ? -1.607 15.109 15.438 1 98.25 85 ILE A C 1
ATOM 616 O O . ILE A 1 85 ? -1.364 14.086 16.078 1 98.25 85 ILE A O 1
ATOM 620 N N . GLY A 1 86 ? -1.156 16.312 15.805 1 97.81 86 GLY A N 1
ATOM 621 C CA . GLY A 1 86 ? -0.254 16.5 16.922 1 97.81 86 GLY A CA 1
ATOM 622 C C . GLY A 1 86 ? 1.208 16.516 16.531 1 97.81 86 GLY A C 1
ATOM 623 O O . GLY A 1 86 ? 1.542 16.828 15.383 1 97.81 86 GLY A O 1
ATOM 624 N N . THR A 1 87 ? 2.039 16.234 17.547 1 97.19 87 THR A N 1
ATOM 625 C CA . THR A 1 87 ? 3.477 16.25 17.312 1 97.19 87 THR A CA 1
ATOM 626 C C . THR A 1 87 ? 3.934 14.938 16.688 1 97.19 87 THR A C 1
ATOM 628 O O . THR A 1 87 ? 3.668 13.867 17.234 1 97.19 87 THR A O 1
ATOM 631 N N . LEU A 1 88 ? 4.555 15.062 15.516 1 96.75 88 LEU A N 1
ATOM 632 C CA . LEU A 1 88 ? 5.117 13.898 14.852 1 96.75 88 LEU A CA 1
ATOM 633 C C . LEU A 1 88 ? 6.617 14.062 14.625 1 96.75 88 LEU A C 1
ATOM 635 O O . LEU A 1 88 ? 7.105 15.188 14.5 1 96.75 88 LEU A O 1
ATOM 639 N N . HIS A 1 89 ? 7.27 12.93 14.594 1 95.06 89 HIS A N 1
ATOM 640 C CA . HIS A 1 89 ? 8.711 12.898 14.375 1 95.06 89 HIS A CA 1
ATOM 641 C C . HIS A 1 89 ? 9.055 12.234 13.047 1 95.06 89 HIS A C 1
ATOM 643 O O . HIS A 1 89 ? 8.203 11.594 12.422 1 95.06 89 HIS A O 1
ATOM 649 N N . ILE A 1 90 ? 10.242 12.484 12.625 1 94.56 90 ILE A N 1
ATOM 650 C CA . ILE A 1 90 ? 10.734 11.914 11.375 1 94.56 90 ILE A CA 1
ATOM 651 C C . ILE A 1 90 ? 10.484 10.406 11.359 1 94.56 90 ILE A C 1
ATOM 653 O O . ILE A 1 90 ? 10.766 9.719 12.344 1 94.56 90 ILE A O 1
ATOM 657 N N . GLY A 1 91 ? 9.914 9.922 10.305 1 93.62 91 GLY A N 1
ATOM 658 C CA . GLY A 1 91 ? 9.703 8.492 10.141 1 93.62 91 GLY A CA 1
ATOM 659 C C . GLY A 1 91 ? 8.336 8.031 10.609 1 93.62 91 GLY A C 1
ATOM 660 O O . GLY A 1 91 ? 7.945 6.883 10.383 1 93.62 91 GLY A O 1
ATOM 661 N N . GLU A 1 92 ? 7.625 8.875 11.305 1 96.19 92 GLU A N 1
ATOM 662 C CA . GLU A 1 92 ? 6.285 8.508 11.758 1 96.19 92 GLU A CA 1
ATOM 663 C C . GLU A 1 92 ? 5.254 8.711 10.656 1 96.19 92 GLU A C 1
ATOM 665 O O . GLU A 1 92 ? 5.438 9.562 9.781 1 96.19 92 GLU A O 1
ATOM 670 N N . ALA A 1 93 ? 4.211 7.984 10.734 1 97.69 93 ALA A N 1
ATOM 671 C CA . ALA A 1 93 ? 3.145 8.055 9.734 1 97.69 93 ALA A CA 1
ATOM 672 C C . ALA A 1 93 ? 2.189 9.211 10.031 1 97.69 93 ALA A C 1
ATOM 674 O O . ALA A 1 93 ? 1.713 9.352 11.164 1 97.69 93 ALA A O 1
ATOM 675 N N . ALA A 1 94 ? 1.915 10.016 9.031 1 97.69 94 ALA A N 1
ATOM 676 C CA . ALA A 1 94 ? 0.938 11.094 9.148 1 97.69 94 ALA A CA 1
ATOM 677 C C . ALA A 1 94 ? -0.402 10.688 8.539 1 97.69 94 ALA A C 1
ATOM 679 O O . ALA A 1 94 ? -1.459 11.094 9.031 1 97.69 94 ALA A O 1
ATOM 680 N N . LEU A 1 95 ? -0.382 9.898 7.516 1 98.69 95 LEU A N 1
ATOM 681 C CA . LEU A 1 95 ? -1.554 9.438 6.781 1 98.69 95 LEU A CA 1
ATOM 682 C C . LEU A 1 95 ? -1.407 7.969 6.391 1 98.69 95 LEU A C 1
ATOM 684 O O . LEU A 1 95 ? -0.362 7.559 5.883 1 98.69 95 LEU A O 1
ATOM 688 N N . VAL A 1 96 ? -2.4 7.207 6.668 1 98.88 96 VAL A N 1
ATOM 689 C CA . VAL A 1 96 ? -2.455 5.812 6.25 1 98.88 96 VAL A CA 1
ATOM 690 C C . VAL A 1 96 ? -3.766 5.543 5.516 1 98.88 96 VAL A C 1
ATOM 692 O O . VAL A 1 96 ? -4.824 6.027 5.926 1 98.88 96 VAL A O 1
ATOM 695 N N . ALA A 1 97 ? -3.703 4.836 4.469 1 98.94 97 ALA A N 1
ATOM 696 C CA . ALA A 1 97 ? -4.879 4.391 3.725 1 98.94 97 ALA A CA 1
ATOM 697 C C . ALA A 1 97 ? -4.707 2.951 3.242 1 98.94 97 ALA A C 1
ATOM 699 O O . ALA A 1 97 ? -3.596 2.531 2.908 1 98.94 97 ALA A O 1
ATOM 700 N N . ALA A 1 98 ? -5.738 2.236 3.201 1 98.94 98 ALA A N 1
A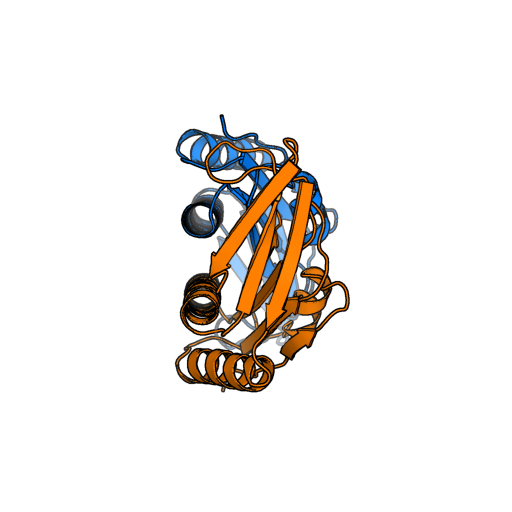TOM 701 C CA . ALA A 1 98 ? -5.75 0.865 2.699 1 98.94 98 ALA A CA 1
ATOM 702 C C . ALA A 1 98 ? -7.027 0.578 1.917 1 98.94 98 ALA A C 1
ATOM 704 O O . ALA A 1 98 ? -8.109 1.02 2.303 1 98.94 98 ALA A O 1
ATOM 705 N N . VAL A 1 99 ? -6.93 -0.152 0.878 1 98.94 99 VAL A N 1
ATOM 706 C CA . VAL A 1 99 ? -8.047 -0.518 0.014 1 98.94 99 VAL A CA 1
ATOM 707 C C . VAL A 1 99 ? -7.977 -2.006 -0.319 1 98.94 99 VAL A C 1
ATOM 709 O O . VAL A 1 99 ? -6.926 -2.51 -0.722 1 98.94 99 VAL A O 1
ATOM 712 N N . ALA A 1 100 ? -9.016 -2.721 -0.125 1 98.81 100 ALA A N 1
ATOM 713 C CA . ALA A 1 100 ? -9.172 -4.102 -0.578 1 98.81 100 ALA A CA 1
ATOM 714 C C . ALA A 1 100 ? -10.109 -4.18 -1.776 1 98.81 100 ALA A C 1
ATOM 716 O O . ALA A 1 100 ? -11.211 -3.615 -1.751 1 98.81 100 ALA A O 1
ATOM 717 N N . ALA A 1 101 ? -9.695 -4.867 -2.791 1 98.69 101 ALA A N 1
ATOM 718 C CA . ALA A 1 101 ? -10.469 -4.941 -4.027 1 98.69 101 ALA A CA 1
ATOM 719 C C . ALA A 1 101 ? -10.398 -6.336 -4.641 1 98.69 101 ALA A C 1
ATOM 721 O O . ALA A 1 101 ? -9.562 -7.152 -4.238 1 98.69 101 ALA A O 1
ATOM 722 N N . ASP A 1 102 ? -11.266 -6.559 -5.566 1 96.69 102 ASP A N 1
ATOM 723 C CA . ASP A 1 102 ? -11.281 -7.828 -6.281 1 96.69 102 ASP A CA 1
ATOM 724 C C . ASP A 1 102 ? -10 -8.023 -7.086 1 96.69 102 ASP A C 1
ATOM 726 O O . ASP A 1 102 ? -9.484 -9.141 -7.176 1 96.69 102 ASP A O 1
ATOM 730 N N . HIS A 1 103 ? -9.508 -6.91 -7.621 1 96.75 103 HIS A N 1
ATOM 731 C CA . HIS A 1 103 ? -8.305 -6.965 -8.445 1 96.75 103 HIS A CA 1
ATOM 732 C C . HIS A 1 103 ? -7.395 -5.777 -8.164 1 96.75 103 HIS A C 1
ATOM 734 O O . HIS A 1 103 ? -7.836 -4.766 -7.605 1 96.75 103 HIS A O 1
ATOM 740 N N . ARG A 1 104 ? -6.156 -5.984 -8.641 1 97.88 104 ARG A N 1
ATOM 741 C CA . ARG A 1 104 ? -5.098 -5.055 -8.258 1 97.88 104 ARG A CA 1
ATOM 742 C C . ARG A 1 104 ? -5.32 -3.682 -8.883 1 97.88 104 ARG A C 1
ATOM 744 O O . ARG A 1 104 ? -5.023 -2.656 -8.273 1 97.88 104 ARG A O 1
ATOM 751 N N . GLN A 1 105 ? -5.844 -3.584 -10.094 1 97.94 105 GLN A N 1
ATOM 752 C CA . GLN A 1 105 ? -6.004 -2.303 -10.773 1 97.94 105 GLN A CA 1
ATOM 753 C C . GLN A 1 105 ? -6.949 -1.385 -10.008 1 97.94 105 GLN A C 1
ATOM 755 O O . GLN A 1 105 ? -6.641 -0.213 -9.781 1 97.94 105 GLN A O 1
ATOM 760 N N . SER A 1 106 ? -8.102 -1.955 -9.609 1 98.56 106 SER A N 1
ATOM 761 C CA . SER A 1 106 ? -9.055 -1.178 -8.836 1 98.56 106 SER A CA 1
ATOM 762 C C . SER A 1 106 ? -8.477 -0.777 -7.48 1 98.56 106 SER A C 1
ATOM 764 O O . SER A 1 106 ? -8.719 0.33 -6.996 1 98.56 106 SER A O 1
ATOM 766 N N . ALA A 1 107 ? -7.703 -1.641 -6.848 1 98.81 107 ALA A N 1
ATOM 767 C CA . ALA A 1 107 ? -7.098 -1.352 -5.551 1 98.81 107 ALA A CA 1
ATOM 768 C C . ALA A 1 107 ? -6.117 -0.187 -5.652 1 98.81 107 ALA A C 1
ATOM 770 O O . ALA A 1 107 ? -6.188 0.761 -4.867 1 98.81 107 ALA A O 1
ATOM 771 N N . PHE A 1 108 ? -5.219 -0.215 -6.656 1 98.88 108 PHE A N 1
ATOM 772 C CA . PHE A 1 108 ? -4.238 0.846 -6.855 1 98.88 108 PHE A CA 1
ATOM 773 C C . PHE A 1 108 ? -4.926 2.168 -7.172 1 98.88 108 PHE A C 1
ATOM 775 O O . PHE A 1 108 ? -4.617 3.195 -6.562 1 98.88 108 PHE A O 1
ATOM 782 N N . ALA A 1 109 ? -5.883 2.111 -8.109 1 98.75 109 ALA A N 1
ATOM 783 C CA . ALA A 1 109 ? -6.543 3.336 -8.555 1 98.75 109 ALA A CA 1
ATOM 784 C C . ALA A 1 109 ? -7.309 3.994 -7.414 1 98.75 109 ALA A C 1
ATOM 786 O O . ALA A 1 109 ? -7.203 5.203 -7.199 1 98.75 109 ALA A O 1
ATOM 787 N N . THR A 1 110 ? -8.039 3.219 -6.711 1 98.88 110 THR A N 1
ATOM 788 C CA . THR A 1 110 ? -8.859 3.756 -5.633 1 98.88 110 THR A CA 1
ATOM 789 C C . THR A 1 110 ? -7.988 4.293 -4.504 1 98.88 110 THR A C 1
ATOM 791 O O . THR A 1 110 ? -8.273 5.355 -3.947 1 98.88 110 THR A O 1
ATOM 794 N N . CYS A 1 111 ? -6.941 3.59 -4.113 1 98.94 111 CYS A N 1
ATOM 795 C CA . CYS A 1 111 ? -6.074 4.043 -3.031 1 98.94 111 CYS A CA 1
ATOM 796 C C . CYS A 1 111 ? -5.387 5.355 -3.395 1 98.94 111 CYS A C 1
ATOM 798 O O . CYS A 1 111 ? -5.332 6.277 -2.58 1 98.94 111 CYS A O 1
ATOM 800 N N . ALA A 1 112 ? -4.875 5.43 -4.609 1 98.88 112 ALA A N 1
ATOM 801 C CA . ALA A 1 112 ? -4.238 6.664 -5.066 1 98.88 112 ALA A CA 1
ATOM 802 C C . ALA A 1 112 ? -5.227 7.828 -5.055 1 98.88 112 ALA A C 1
ATOM 804 O O . ALA A 1 112 ? -4.906 8.914 -4.57 1 98.88 112 ALA A O 1
ATOM 805 N N . GLN A 1 113 ? -6.391 7.559 -5.59 1 98.81 113 GLN A N 1
ATOM 806 C CA . GLN A 1 113 ? -7.422 8.586 -5.613 1 98.81 113 GLN A CA 1
ATOM 807 C C . GLN A 1 113 ? -7.789 9.031 -4.199 1 98.81 113 GLN A C 1
ATOM 809 O O . GLN A 1 113 ? -7.973 10.219 -3.941 1 98.81 113 GLN A O 1
ATOM 814 N N . LEU A 1 114 ? -7.938 8.094 -3.318 1 98.94 114 LEU A N 1
ATOM 815 C CA . LEU A 1 114 ? -8.289 8.367 -1.931 1 98.94 114 LEU A CA 1
ATOM 816 C C . LEU A 1 114 ? -7.258 9.281 -1.279 1 98.94 114 LEU A C 1
ATOM 818 O O . LEU A 1 114 ? -7.613 10.32 -0.704 1 98.94 114 LEU A O 1
ATOM 822 N N . VAL A 1 115 ? -6.035 8.977 -1.406 1 98.88 115 VAL A N 1
ATOM 823 C CA . VAL A 1 115 ? -4.949 9.75 -0.806 1 98.88 115 VAL A CA 1
ATOM 824 C C . VAL A 1 115 ? -4.91 11.148 -1.413 1 98.88 115 VAL A C 1
ATOM 826 O O . VAL A 1 115 ? -4.824 12.141 -0.69 1 98.88 115 VAL A O 1
ATOM 829 N N . ASP A 1 116 ? -5.043 11.203 -2.729 1 98.5 116 ASP A N 1
ATOM 830 C CA . ASP A 1 116 ? -5.035 12.5 -3.404 1 98.5 116 ASP A CA 1
ATOM 831 C C . ASP A 1 116 ? -6.172 13.383 -2.906 1 98.5 116 ASP A C 1
ATOM 833 O O . ASP A 1 116 ? -5.969 14.57 -2.635 1 98.5 116 ASP A O 1
ATOM 837 N N . THR A 1 117 ? -7.32 12.805 -2.854 1 98.69 117 THR A N 1
ATOM 838 C CA . THR A 1 117 ? -8.5 13.57 -2.463 1 98.69 117 THR A CA 1
ATOM 839 C C . THR A 1 117 ? -8.391 14.023 -1.011 1 98.69 117 THR A C 1
ATOM 841 O O . THR A 1 117 ? -8.773 15.148 -0.68 1 98.69 117 THR A O 1
ATOM 844 N N . ILE A 1 118 ? -7.871 13.164 -0.137 1 98.5 118 ILE A N 1
ATOM 845 C CA . ILE A 1 118 ? -7.672 13.523 1.262 1 98.5 118 ILE A CA 1
ATOM 846 C C . ILE A 1 118 ? -6.711 14.711 1.354 1 98.5 118 ILE A C 1
ATOM 848 O O . ILE A 1 118 ? -6.992 15.695 2.039 1 98.5 118 ILE A O 1
ATOM 852 N N . LYS A 1 119 ? -5.656 14.602 0.647 1 97.12 119 LYS A N 1
ATOM 853 C CA . LYS A 1 119 ? -4.645 15.648 0.714 1 97.12 119 LYS A CA 1
ATOM 854 C C . LYS A 1 119 ? -5.18 16.969 0.157 1 97.12 119 LYS A C 1
ATOM 856 O O . LYS A 1 119 ? -4.766 18.047 0.589 1 97.12 119 LYS A O 1
ATOM 861 N N . ASP A 1 120 ? -6.07 16.875 -0.733 1 96.88 120 ASP A N 1
ATOM 862 C CA . ASP A 1 120 ? -6.648 18.047 -1.373 1 96.88 120 ASP A CA 1
ATOM 863 C C . ASP A 1 120 ? -7.688 18.719 -0.471 1 96.88 120 ASP A C 1
ATOM 865 O O . ASP A 1 120 ? -7.809 19.938 -0.451 1 96.88 120 ASP A O 1
ATOM 869 N N . ARG A 1 121 ? -8.383 17.938 0.298 1 97.75 121 ARG A N 1
ATOM 870 C CA . ARG A 1 121 ? -9.609 18.469 0.886 1 97.75 121 ARG A CA 1
ATOM 871 C C . ARG A 1 121 ? -9.5 18.547 2.406 1 97.75 121 ARG A C 1
ATOM 873 O O . ARG A 1 121 ? -10.242 19.281 3.053 1 97.75 121 ARG A O 1
ATOM 880 N N . LEU A 1 122 ? -8.711 17.688 3.045 1 97.94 122 LEU A N 1
ATOM 881 C CA . LEU A 1 122 ? -8.68 17.594 4.5 1 97.94 122 LEU A CA 1
ATOM 882 C C . LEU A 1 122 ? -8.117 18.859 5.117 1 97.94 122 LEU A C 1
ATOM 884 O O . LEU A 1 122 ? -6.992 19.266 4.805 1 97.94 122 LEU A O 1
ATOM 888 N N . PRO A 1 123 ? -8.844 19.547 5.906 1 97.12 123 PRO A N 1
ATOM 889 C CA . PRO A 1 123 ? -8.375 20.797 6.508 1 97.12 123 PRO A CA 1
ATOM 890 C C . PRO A 1 123 ? -7.426 20.562 7.68 1 97.12 123 PRO A C 1
ATOM 892 O O . PRO A 1 123 ? -7.781 20.828 8.828 1 97.12 123 PRO A O 1
ATOM 895 N N . VAL A 1 124 ? -6.23 20.188 7.375 1 96.81 124 VAL A N 1
ATOM 896 C CA . VAL A 1 124 ? -5.121 19.953 8.297 1 96.81 124 VAL A CA 1
ATOM 897 C C . VAL A 1 124 ? -3.904 20.766 7.852 1 96.81 124 VAL A C 1
ATOM 899 O O . VAL A 1 124 ? -3.682 20.953 6.652 1 96.81 124 VAL A O 1
ATOM 902 N N . TRP A 1 125 ? -3.164 21.281 8.828 1 95.12 125 TRP A N 1
ATOM 903 C CA . TRP A 1 125 ? -1.972 22.078 8.555 1 95.12 125 TRP A CA 1
ATOM 904 C C . TRP A 1 125 ? -0.774 21.531 9.336 1 95.12 125 TRP A C 1
ATOM 906 O O . TRP A 1 125 ? -0.939 20.859 10.344 1 95.12 125 TRP A O 1
ATOM 916 N N . LYS A 1 126 ? 0.313 21.828 8.781 1 94.31 126 LYS A N 1
ATOM 917 C CA . LYS A 1 126 ? 1.501 21.391 9.508 1 94.31 126 LYS A CA 1
ATOM 918 C C . LYS A 1 126 ? 2.418 22.562 9.82 1 94.31 126 LYS A C 1
ATOM 920 O O . LYS A 1 126 ? 2.551 23.484 9.016 1 94.31 126 LYS A O 1
ATOM 925 N N . HIS A 1 127 ? 2.889 22.5 10.953 1 94.38 127 HIS A N 1
ATOM 926 C CA . HIS A 1 127 ? 3.92 23.406 11.461 1 94.38 127 HIS A CA 1
ATOM 927 C C . HIS A 1 127 ? 5.262 22.688 11.57 1 94.38 127 HIS A C 1
ATOM 929 O O . HIS A 1 127 ? 5.43 21.797 12.406 1 94.38 127 HIS A O 1
ATOM 935 N N . GLN A 1 128 ? 6.234 23.125 10.75 1 95.38 128 GLN A N 1
ATOM 936 C CA . GLN A 1 128 ? 7.508 22.422 10.656 1 95.38 128 GLN A CA 1
ATOM 937 C C . GLN A 1 128 ? 8.609 23.156 11.414 1 95.38 128 GLN A C 1
ATOM 939 O O . GLN A 1 128 ? 8.641 24.391 11.414 1 95.38 128 GLN A O 1
ATOM 944 N N . PHE A 1 129 ? 9.43 22.406 12.023 1 94.31 129 PHE A N 1
ATOM 945 C CA . PHE A 1 129 ? 10.594 22.922 12.734 1 94.31 129 PHE A CA 1
ATOM 946 C C . PHE A 1 129 ? 11.891 22.438 12.094 1 94.31 129 PHE A C 1
ATOM 948 O O . PHE A 1 129 ? 12.062 21.234 11.867 1 94.31 129 PHE A O 1
ATOM 955 N N . PHE A 1 130 ? 12.867 23.359 11.875 1 93.88 130 PHE A N 1
ATOM 956 C CA . PHE A 1 130 ? 14.094 23.047 11.156 1 93.88 130 PHE A CA 1
ATOM 957 C C . PHE A 1 130 ? 15.289 23.078 12.094 1 93.88 130 PHE A C 1
ATOM 959 O O . PHE A 1 130 ? 15.203 23.594 13.211 1 93.88 130 PHE A O 1
ATOM 966 N N . ASP A 1 131 ? 16.312 22.453 11.656 1 92 131 ASP A N 1
ATOM 967 C CA . ASP A 1 131 ? 17.484 22.297 12.508 1 92 131 ASP A CA 1
ATOM 968 C C . ASP A 1 131 ? 18.203 23.625 12.719 1 92 131 ASP A C 1
ATOM 970 O O . ASP A 1 131 ? 19.031 23.75 13.633 1 92 131 ASP A O 1
ATOM 974 N N . ASP A 1 132 ? 17.906 24.578 11.992 1 92.94 132 ASP A N 1
ATOM 975 C CA . ASP A 1 132 ? 18.531 25.875 12.164 1 92.94 132 ASP A CA 1
ATOM 976 C C . ASP A 1 132 ? 17.719 26.75 13.117 1 92.94 132 ASP A C 1
ATOM 978 O O . ASP A 1 132 ? 18.016 27.938 13.289 1 92.94 132 ASP A O 1
ATOM 982 N N . GLY A 1 133 ? 16.641 26.188 13.578 1 91.31 133 GLY A N 1
ATOM 983 C CA . GLY A 1 133 ? 15.828 26.875 14.562 1 91.31 133 GLY A CA 1
ATOM 984 C C . GLY A 1 133 ? 14.656 27.625 13.953 1 91.31 133 GLY A C 1
ATOM 985 O O . GLY A 1 133 ? 13.805 28.156 14.672 1 91.31 133 GLY A O 1
ATOM 986 N N . THR A 1 134 ? 14.609 27.609 12.594 1 92.44 134 THR A N 1
ATOM 987 C CA . THR A 1 134 ? 13.484 28.281 11.945 1 92.44 134 THR A CA 1
ATOM 988 C C . THR A 1 134 ? 12.281 27.344 11.859 1 92.44 134 THR A C 1
ATOM 990 O O . THR A 1 134 ? 12.391 26.156 12.172 1 92.44 134 THR A O 1
ATOM 993 N N . GLU A 1 135 ? 11.102 27.984 11.602 1 91.62 135 GLU A N 1
ATOM 994 C CA . GLU A 1 135 ? 9.859 27.234 11.508 1 91.62 135 GLU A CA 1
ATOM 995 C C . GLU A 1 135 ? 9.016 27.719 10.336 1 91.62 135 GLU A C 1
ATOM 997 O O . GLU A 1 135 ? 9.219 28.812 9.828 1 91.62 135 GLU A O 1
ATOM 1002 N N . GLU A 1 136 ? 8.156 26.812 9.836 1 91.06 136 GLU A N 1
ATOM 1003 C CA . GLU A 1 136 ? 7.293 27.125 8.711 1 91.06 136 GLU A CA 1
ATOM 1004 C C . GLU A 1 136 ? 5.934 26.438 8.844 1 91.06 136 GLU A C 1
ATOM 1006 O O . GLU A 1 136 ? 5.855 25.297 9.289 1 91.06 136 GLU A O 1
ATOM 1011 N N . TRP A 1 137 ? 4.965 27.219 8.523 1 87.44 137 TRP A N 1
ATOM 1012 C CA . TRP A 1 137 ? 3.617 26.672 8.398 1 87.44 137 TRP A CA 1
ATOM 1013 C C . TRP A 1 137 ? 3.291 26.359 6.945 1 87.44 137 TRP A C 1
ATOM 1015 O O . TRP A 1 137 ? 3.578 27.156 6.047 1 87.44 137 TRP A O 1
ATOM 1025 N N . VAL A 1 138 ? 2.779 25.156 6.797 1 85.19 138 VAL A N 1
ATOM 1026 C CA . VAL A 1 138 ? 2.408 24.734 5.453 1 85.19 138 VAL A CA 1
ATOM 1027 C C . VAL A 1 138 ? 1.027 24.078 5.48 1 85.19 138 VAL A C 1
ATOM 1029 O O . VAL A 1 138 ? 0.689 23.359 6.422 1 85.19 138 VAL A O 1
ATOM 1032 N N . GLY A 1 139 ? 0.221 24.438 4.465 1 76.94 139 GLY A N 1
ATOM 1033 C CA . GLY A 1 139 ? -0.987 23.656 4.27 1 76.94 139 GLY A CA 1
ATOM 1034 C C . GLY A 1 139 ? -0.706 22.219 3.869 1 76.94 139 GLY A C 1
ATOM 1035 O O . GLY A 1 139 ? 0.162 21.953 3.033 1 76.94 139 GLY A O 1
ATOM 1036 N N . SER A 1 140 ? -0.979 21.203 4.836 1 64.44 140 SER A N 1
ATOM 1037 C CA . SER A 1 140 ? -0.498 19.844 4.656 1 64.44 140 SER A CA 1
ATOM 1038 C C . SER A 1 140 ? -1.43 19.031 3.752 1 64.44 140 SER A C 1
ATOM 1040 O O . SER A 1 140 ? -1.057 17.969 3.252 1 64.44 140 SER A O 1
ATOM 1042 N N . ALA A 1 141 ? -2.85 19.391 3.844 1 56.25 141 ALA A N 1
ATOM 1043 C CA . ALA A 1 141 ? -3.756 18.672 2.953 1 56.25 141 ALA A CA 1
ATOM 1044 C C . ALA A 1 141 ? -4.137 19.531 1.75 1 56.25 141 ALA A C 1
ATOM 1046 O O . ALA A 1 141 ? -4.043 20.766 1.801 1 56.25 141 ALA A O 1
ATOM 1047 N N . MET B 1 1 ? 20.094 6.41 -6.551 1 87.94 1 MET B N 1
ATOM 1048 C CA . MET B 1 1 ? 19.797 5.094 -7.113 1 87.94 1 MET B CA 1
ATOM 1049 C C . MET B 1 1 ? 18.828 4.328 -6.23 1 87.94 1 MET B C 1
ATOM 1051 O O . MET B 1 1 ? 18.938 4.344 -5.004 1 87.94 1 MET B O 1
ATOM 1055 N N . THR B 1 2 ? 17.781 3.656 -6.824 1 96.5 2 THR B N 1
ATOM 1056 C CA . THR B 1 2 ? 16.766 2.898 -6.094 1 96.5 2 THR B CA 1
ATOM 1057 C C . THR B 1 2 ? 17.344 1.574 -5.594 1 96.5 2 THR B C 1
ATOM 1059 O O . THR B 1 2 ? 17.953 0.824 -6.363 1 96.5 2 THR B O 1
ATOM 1062 N N . LEU B 1 3 ? 17.297 1.287 -4.387 1 98.25 3 LEU B N 1
ATOM 1063 C CA . LEU B 1 3 ? 17.828 0.067 -3.791 1 98.25 3 LEU B CA 1
ATOM 1064 C C . LEU B 1 3 ? 16.812 -1.062 -3.854 1 98.25 3 LEU B C 1
ATOM 1066 O O . LEU B 1 3 ? 15.633 -0.864 -3.525 1 98.25 3 LEU B O 1
ATOM 1070 N N . VAL B 1 4 ? 17.25 -2.227 -4.285 1 98.81 4 VAL B N 1
ATOM 1071 C CA . VAL B 1 4 ? 16.453 -3.439 -4.141 1 98.81 4 VAL B CA 1
ATOM 1072 C C . VAL B 1 4 ? 16.781 -4.121 -2.812 1 98.81 4 VAL B C 1
ATOM 1074 O O . VAL B 1 4 ? 17.859 -4.711 -2.658 1 98.81 4 VAL B O 1
ATOM 1077 N N . VAL B 1 5 ? 15.867 -4.152 -1.956 1 98.81 5 VAL B N 1
ATOM 1078 C CA . VAL B 1 5 ? 16.219 -4.613 -0.618 1 98.81 5 VAL B CA 1
ATOM 1079 C C . VAL B 1 5 ? 15.742 -6.051 -0.424 1 98.81 5 VAL B C 1
ATOM 1081 O O . VAL B 1 5 ? 16.156 -6.73 0.516 1 98.81 5 VAL B O 1
ATOM 1084 N N . ARG B 1 6 ? 14.844 -6.484 -1.288 1 98.81 6 ARG B N 1
ATOM 1085 C CA . ARG B 1 6 ? 14.383 -7.867 -1.28 1 98.81 6 ARG B CA 1
ATOM 1086 C C . ARG B 1 6 ? 13.781 -8.258 -2.629 1 98.81 6 ARG B C 1
ATOM 1088 O O . ARG B 1 6 ? 13.047 -7.473 -3.234 1 98.81 6 ARG B O 1
ATOM 1095 N N . ALA B 1 7 ? 14.102 -9.328 -3.133 1 98.88 7 ALA B N 1
ATOM 1096 C CA . ALA B 1 7 ? 13.477 -10.047 -4.238 1 98.88 7 ALA B CA 1
ATOM 1097 C C . ALA B 1 7 ? 13.562 -11.562 -4.027 1 98.88 7 ALA B C 1
ATOM 1099 O O . ALA B 1 7 ? 14.609 -12.164 -4.273 1 98.88 7 ALA B O 1
ATOM 1100 N N . ALA B 1 8 ? 12.469 -12.133 -3.596 1 98.81 8 ALA B N 1
ATOM 1101 C CA . ALA B 1 8 ? 12.602 -13.508 -3.139 1 98.81 8 ALA B CA 1
ATOM 1102 C C . ALA B 1 8 ? 11.391 -14.344 -3.551 1 98.81 8 ALA B C 1
ATOM 1104 O O . ALA B 1 8 ? 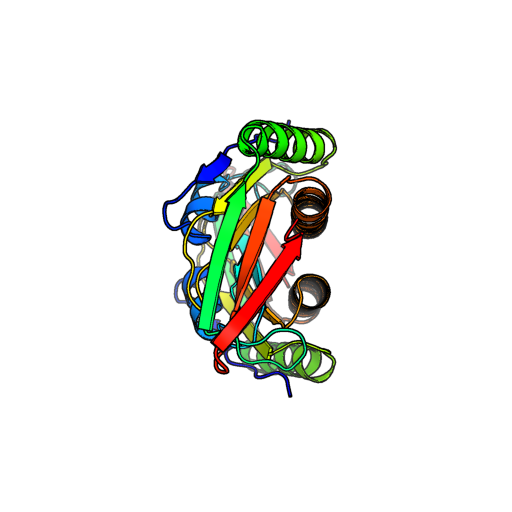10.258 -13.852 -3.531 1 98.81 8 ALA B O 1
ATOM 1105 N N . VAL B 1 9 ? 11.594 -15.531 -3.904 1 98.75 9 VAL B N 1
ATOM 1106 C CA . VAL B 1 9 ? 10.594 -16.594 -4 1 98.75 9 VAL B CA 1
ATOM 1107 C C . VAL B 1 9 ? 10.789 -17.594 -2.861 1 98.75 9 VAL B C 1
ATOM 1109 O O . VAL B 1 9 ? 11.883 -18.109 -2.662 1 98.75 9 VAL B O 1
ATOM 1112 N N . THR B 1 10 ? 9.773 -17.875 -2.141 1 98.69 10 THR B N 1
ATOM 1113 C CA . THR B 1 10 ? 9.969 -18.641 -0.915 1 98.69 10 THR B CA 1
ATOM 1114 C C . THR B 1 10 ? 8.742 -19.5 -0.614 1 98.69 10 THR B C 1
ATOM 1116 O O . THR B 1 10 ? 7.645 -19.219 -1.09 1 98.69 10 THR B O 1
ATOM 1119 N N . GLU B 1 11 ? 8.914 -20.5 0.204 1 98.25 11 GLU B N 1
ATOM 1120 C CA . GLU B 1 11 ? 7.805 -21.328 0.683 1 98.25 11 GLU B CA 1
ATOM 1121 C C . GLU B 1 11 ? 7.281 -20.812 2.021 1 98.25 11 GLU B C 1
ATOM 1123 O O . GLU B 1 11 ? 6.238 -21.266 2.498 1 98.25 11 GLU B O 1
ATOM 1128 N N . GLN B 1 12 ? 7.98 -19.922 2.574 1 98.38 12 GLN B N 1
ATOM 1129 C CA . GLN B 1 12 ? 7.598 -19.391 3.875 1 98.38 12 GLN B CA 1
ATOM 1130 C C . GLN B 1 12 ? 6.559 -18.281 3.729 1 98.38 12 GLN B C 1
ATOM 1132 O O . GLN B 1 12 ? 6.508 -17.594 2.699 1 98.38 12 GLN B O 1
ATOM 1137 N N . PRO B 1 13 ? 5.773 -18.109 4.797 1 98.31 13 PRO B N 1
ATOM 1138 C CA . PRO B 1 13 ? 4.816 -17 4.746 1 98.31 13 PRO B CA 1
ATOM 1139 C C . PRO B 1 13 ? 5.492 -15.656 4.5 1 98.31 13 PRO B C 1
ATOM 1141 O O . PRO B 1 13 ? 6.594 -15.406 5.004 1 98.31 13 PRO B O 1
ATOM 1144 N N . ILE B 1 14 ? 4.898 -14.789 3.717 1 98.56 14 ILE B N 1
ATOM 1145 C CA . ILE B 1 14 ? 5.402 -13.453 3.441 1 98.56 14 ILE B CA 1
ATOM 1146 C C . ILE B 1 14 ? 4.461 -12.414 4.043 1 98.56 14 ILE B C 1
ATOM 1148 O O . ILE B 1 14 ? 3.252 -12.641 4.129 1 98.56 14 ILE B O 1
ATOM 1152 N N . ASP B 1 15 ? 5.055 -11.32 4.418 1 97.88 15 ASP B N 1
ATOM 1153 C CA . ASP B 1 15 ? 4.34 -10.312 5.203 1 97.88 15 ASP B CA 1
ATOM 1154 C C . ASP B 1 15 ? 4.613 -8.906 4.672 1 97.88 15 ASP B C 1
ATOM 1156 O O . ASP B 1 15 ? 5.77 -8.492 4.57 1 97.88 15 ASP B O 1
ATOM 1160 N N . LEU B 1 16 ? 3.572 -8.156 4.367 1 98.38 16 LEU B N 1
ATOM 1161 C CA . LEU B 1 16 ? 3.734 -6.812 3.814 1 98.38 16 LEU B CA 1
ATOM 1162 C C . LEU B 1 16 ? 4.395 -5.883 4.824 1 98.38 16 LEU B C 1
ATOM 1164 O O . LEU B 1 16 ? 5.262 -5.082 4.465 1 98.38 16 LEU B O 1
ATOM 1168 N N . ALA B 1 17 ? 3.984 -5.992 6.066 1 97.88 17 ALA B N 1
ATOM 1169 C CA . ALA B 1 17 ? 4.551 -5.117 7.09 1 97.88 17 ALA B CA 1
ATOM 1170 C C . ALA B 1 17 ? 6.07 -5.25 7.145 1 97.88 17 ALA B C 1
ATOM 1172 O O . ALA B 1 17 ? 6.781 -4.25 7.289 1 97.88 17 ALA B O 1
ATOM 1173 N N . GLU B 1 18 ? 6.527 -6.492 7.031 1 98.19 18 GLU B N 1
ATOM 1174 C CA . GLU B 1 18 ? 7.969 -6.723 7.008 1 98.19 18 GLU B CA 1
ATOM 1175 C C . GLU B 1 18 ? 8.617 -6.039 5.805 1 98.19 18 GLU B C 1
ATOM 1177 O O . GLU B 1 18 ? 9.695 -5.461 5.922 1 98.19 18 GLU B O 1
ATOM 1182 N N . HIS B 1 19 ? 8.008 -6.117 4.641 1 98.81 19 HIS B N 1
ATOM 1183 C CA . HIS B 1 19 ? 8.539 -5.496 3.432 1 98.81 19 HIS B CA 1
ATOM 1184 C C . HIS B 1 19 ? 8.531 -3.977 3.539 1 98.81 19 HIS B C 1
ATOM 1186 O O . HIS B 1 19 ? 9.469 -3.311 3.094 1 98.81 19 HIS B O 1
ATOM 1192 N N . GLU B 1 20 ? 7.469 -3.41 4.117 1 98.38 20 GLU B N 1
ATOM 1193 C CA . GLU B 1 20 ? 7.387 -1.969 4.332 1 98.38 20 GLU B CA 1
ATOM 1194 C C . GLU B 1 20 ? 8.508 -1.479 5.246 1 98.38 20 GLU B C 1
ATOM 1196 O O . GLU B 1 20 ? 9.086 -0.414 5.012 1 98.38 20 GLU B O 1
ATOM 1201 N N . GLU B 1 21 ? 8.742 -2.268 6.289 1 97.62 21 GLU B N 1
ATOM 1202 C CA . GLU B 1 21 ? 9.852 -1.928 7.18 1 97.62 21 GLU B CA 1
ATOM 1203 C C . GLU B 1 21 ? 11.18 -1.938 6.434 1 97.62 21 GLU B C 1
ATOM 1205 O O . GLU B 1 21 ? 12.031 -1.067 6.652 1 97.62 21 GLU B O 1
ATOM 1210 N N . LEU B 1 22 ? 11.398 -2.916 5.574 1 98.5 22 LEU B N 1
ATOM 1211 C CA . LEU B 1 22 ? 12.641 -3.074 4.836 1 98.5 22 LEU B CA 1
ATOM 1212 C C . LEU B 1 22 ? 12.891 -1.874 3.928 1 98.5 22 LEU B C 1
ATOM 1214 O O . LEU B 1 22 ? 14.031 -1.418 3.795 1 98.5 22 LEU B O 1
ATOM 1218 N N . VAL B 1 23 ? 11.812 -1.336 3.316 1 98.62 23 VAL B N 1
ATOM 1219 C CA . VAL B 1 23 ? 12.023 -0.285 2.326 1 98.62 23 VAL B CA 1
ATOM 1220 C C . VAL B 1 23 ? 12.062 1.075 3.018 1 98.62 23 VAL B C 1
ATOM 1222 O O . VAL B 1 23 ? 12.422 2.082 2.4 1 98.62 23 VAL B O 1
ATOM 1225 N N . GLY B 1 24 ? 11.672 1.104 4.238 1 96.56 24 GLY B N 1
ATOM 1226 C CA . GLY B 1 24 ? 11.625 2.367 4.957 1 96.56 24 GLY B CA 1
ATOM 1227 C C . GLY B 1 24 ? 12.906 3.164 4.844 1 96.56 24 GLY B C 1
ATOM 1228 O O . GLY B 1 24 ? 14 2.598 4.895 1 96.56 24 GLY B O 1
ATOM 1229 N N . HIS B 1 25 ? 12.797 4.461 4.676 1 92.12 25 HIS B N 1
ATOM 1230 C CA . HIS B 1 25 ? 13.906 5.387 4.52 1 92.12 25 HIS B CA 1
ATOM 1231 C C . HIS B 1 25 ? 13.562 6.766 5.074 1 92.12 25 HIS B C 1
ATOM 1233 O O . HIS B 1 25 ? 12.453 7.258 4.871 1 92.12 25 HIS B O 1
ATOM 1239 N N . GLN B 1 26 ? 14.461 7.371 5.703 1 90.56 26 GLN B N 1
ATOM 1240 C CA . GLN B 1 26 ? 14.203 8.641 6.379 1 90.56 26 GLN B CA 1
ATOM 1241 C C . GLN B 1 26 ? 13.836 9.734 5.383 1 90.56 26 GLN B C 1
ATOM 1243 O O . GLN B 1 26 ? 13.156 10.695 5.734 1 90.56 26 GLN B O 1
ATOM 1248 N N . SER B 1 27 ? 14.305 9.562 4.16 1 92.19 27 SER B N 1
ATOM 1249 C CA . SER B 1 27 ? 14.062 10.594 3.16 1 92.19 27 SER B CA 1
ATOM 1250 C C . SER B 1 27 ? 12.789 10.305 2.363 1 92.19 27 SER B C 1
ATOM 1252 O O . SER B 1 27 ? 12.367 11.133 1.55 1 92.19 27 SER B O 1
ATOM 1254 N N . ALA B 1 28 ? 12.234 9.148 2.553 1 95.38 28 ALA B N 1
ATOM 1255 C CA . ALA B 1 28 ? 11.023 8.797 1.819 1 95.38 28 ALA B CA 1
ATOM 1256 C C . ALA B 1 28 ? 9.789 9.406 2.467 1 95.38 28 ALA B C 1
ATOM 1258 O O . ALA B 1 28 ? 9.617 9.328 3.686 1 95.38 28 ALA B O 1
ATOM 1259 N N . GLY B 1 29 ? 8.969 10 1.621 1 97.06 29 GLY B N 1
ATOM 1260 C CA . GLY B 1 29 ? 7.746 10.594 2.127 1 97.06 29 GLY B CA 1
ATOM 1261 C C . GLY B 1 29 ? 6.527 9.719 1.921 1 97.06 29 GLY B C 1
ATOM 1262 O O . GLY B 1 29 ? 5.43 10.047 2.379 1 97.06 29 GLY B O 1
ATOM 1263 N N . ALA B 1 30 ? 6.742 8.633 1.204 1 98.5 30 ALA B N 1
ATOM 1264 C CA . ALA B 1 30 ? 5.613 7.754 0.905 1 98.5 30 ALA B CA 1
ATOM 1265 C C . ALA B 1 30 ? 6.062 6.297 0.796 1 98.5 30 ALA B C 1
ATOM 1267 O O . ALA B 1 30 ? 7.125 6.008 0.24 1 98.5 30 ALA B O 1
ATOM 1268 N N . ILE B 1 31 ? 5.293 5.422 1.306 1 98.81 31 ILE B N 1
ATOM 1269 C CA . ILE B 1 31 ? 5.41 3.99 1.062 1 98.81 31 ILE B CA 1
ATOM 1270 C C . ILE B 1 31 ? 4.094 3.445 0.519 1 98.81 31 ILE B C 1
ATOM 1272 O O . ILE B 1 31 ? 3.023 3.742 1.058 1 98.81 31 ILE B O 1
ATOM 1276 N N . VAL B 1 32 ? 4.152 2.713 -0.564 1 98.94 32 VAL B N 1
ATOM 1277 C CA . VAL B 1 32 ? 3.01 1.984 -1.102 1 98.94 32 VAL B CA 1
ATOM 1278 C C . VAL B 1 32 ? 3.281 0.482 -1.05 1 98.94 32 VAL B C 1
ATOM 1280 O O . VAL B 1 32 ? 4.375 0.031 -1.398 1 98.94 32 VAL B O 1
ATOM 1283 N N . GLY B 1 33 ? 2.338 -0.207 -0.552 1 98.94 33 GLY B N 1
ATOM 1284 C CA . GLY B 1 33 ? 2.43 -1.655 -0.462 1 98.94 33 GLY B CA 1
ATOM 1285 C C . GLY B 1 33 ? 1.297 -2.371 -1.174 1 98.94 33 GLY B C 1
ATOM 1286 O O . GLY B 1 33 ? 0.201 -1.822 -1.314 1 98.94 33 GLY B O 1
ATOM 1287 N N . PHE B 1 34 ? 1.572 -3.559 -1.58 1 98.94 34 PHE B N 1
ATOM 1288 C CA . PHE B 1 34 ? 0.612 -4.422 -2.258 1 98.94 34 PHE B CA 1
ATOM 1289 C C . PHE B 1 34 ? 0.646 -5.828 -1.676 1 98.94 34 PHE B C 1
ATOM 1291 O O . PHE B 1 34 ? 1.721 -6.359 -1.386 1 98.94 34 PHE B O 1
ATOM 1298 N N . VAL B 1 35 ? -0.505 -6.375 -1.58 1 98.81 35 VAL B N 1
ATOM 1299 C CA . VAL B 1 35 ? -0.65 -7.785 -1.233 1 98.81 35 VAL B CA 1
ATOM 1300 C C . VAL B 1 35 ? -1.611 -8.461 -2.209 1 98.81 35 VAL B C 1
ATOM 1302 O O . VAL B 1 35 ? -2.768 -8.055 -2.334 1 98.81 35 VAL B O 1
ATOM 1305 N N . GLY B 1 36 ? -1.115 -9.414 -2.93 1 97.94 36 GLY B N 1
ATOM 1306 C CA . GLY B 1 36 ? -1.979 -10.344 -3.635 1 97.94 36 GLY B CA 1
ATOM 1307 C C . GLY B 1 36 ? -2.416 -11.516 -2.777 1 97.94 36 GLY B C 1
ATOM 1308 O O . GLY B 1 36 ? -1.585 -12.312 -2.334 1 97.94 36 GLY B O 1
ATOM 1309 N N . MET B 1 37 ? -3.689 -11.641 -2.621 1 96.12 37 MET B N 1
ATOM 1310 C CA . MET B 1 37 ? -4.238 -12.625 -1.69 1 96.12 37 MET B CA 1
ATOM 1311 C C . MET B 1 37 ? -4.988 -13.719 -2.438 1 96.12 37 MET B C 1
ATOM 1313 O O . MET B 1 37 ? -5.57 -13.469 -3.494 1 96.12 37 MET B O 1
ATOM 1317 N N . ILE B 1 38 ? -4.977 -14.859 -1.718 1 95.38 38 ILE B N 1
ATOM 1318 C CA . ILE B 1 38 ? -5.785 -15.953 -2.24 1 95.38 38 ILE B CA 1
ATOM 1319 C C . ILE B 1 38 ? -7.258 -15.695 -1.945 1 95.38 38 ILE B C 1
ATOM 1321 O O . ILE B 1 38 ? -7.652 -15.562 -0.785 1 95.38 38 ILE B O 1
ATOM 1325 N N . ARG B 1 39 ? -8.031 -15.66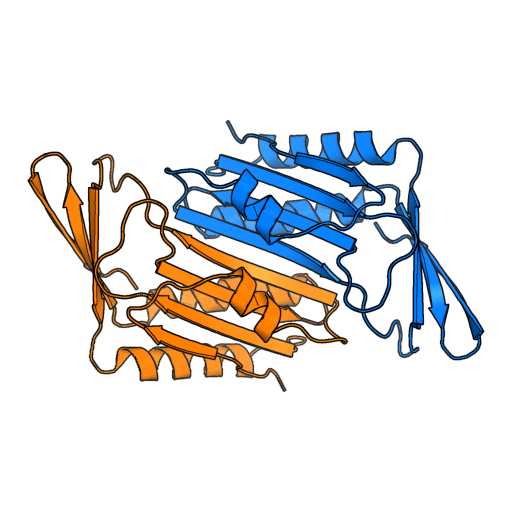4 -3.016 1 95 39 ARG B N 1
ATOM 1326 C CA . ARG B 1 39 ? -9.461 -15.414 -2.885 1 95 39 ARG B CA 1
ATOM 1327 C C . ARG B 1 39 ? -10.219 -16.719 -2.645 1 95 39 ARG B C 1
ATOM 1329 O O . ARG B 1 39 ? -9.688 -17.797 -2.891 1 95 39 ARG B O 1
ATOM 1336 N N . ASP B 1 40 ? -11.461 -16.484 -2.301 1 95.25 40 ASP B N 1
ATOM 1337 C CA . ASP B 1 40 ? -12.266 -17.656 -1.999 1 95.25 40 ASP B CA 1
ATOM 1338 C C . ASP B 1 40 ? -12.992 -18.156 -3.244 1 95.25 40 ASP B C 1
ATOM 1340 O O . ASP B 1 40 ? -13.812 -19.078 -3.162 1 95.25 40 ASP B O 1
ATOM 1344 N N . HIS B 1 41 ? -12.773 -17.531 -4.324 1 93.31 41 HIS B N 1
ATOM 1345 C CA . HIS B 1 41 ? -13.438 -17.953 -5.555 1 93.31 41 HIS B CA 1
ATOM 1346 C C . HIS B 1 41 ? -12.586 -17.641 -6.777 1 93.31 41 HIS B C 1
ATOM 1348 O O . HIS B 1 41 ? -11.68 -16.812 -6.707 1 93.31 41 HIS B O 1
ATOM 1354 N N . ASP B 1 42 ? -12.828 -18.328 -7.785 1 90.12 42 ASP B N 1
ATOM 1355 C CA . ASP B 1 42 ? -12.273 -18.078 -9.109 1 90.12 42 ASP B CA 1
ATOM 1356 C C . ASP B 1 42 ? -13.25 -18.484 -10.203 1 90.12 42 ASP B C 1
ATOM 1358 O O . ASP B 1 42 ? -13.625 -19.656 -10.305 1 90.12 42 ASP B O 1
ATOM 1362 N N . GLY B 1 43 ? -13.609 -17.422 -11.047 1 88 43 GLY B N 1
ATOM 1363 C CA . GLY B 1 43 ? -14.555 -17.719 -12.109 1 88 43 GLY B CA 1
ATOM 1364 C C . GLY B 1 43 ? -15.875 -18.266 -11.594 1 88 43 GLY B C 1
ATOM 1365 O O . GLY B 1 43 ? -16.422 -19.203 -12.164 1 88 43 GLY B O 1
ATOM 1366 N N . GLY B 1 44 ? -16.297 -17.828 -10.422 1 89 44 GLY B N 1
ATOM 1367 C CA . GLY B 1 44 ? -17.578 -18.219 -9.883 1 89 44 GLY B CA 1
ATOM 1368 C C . GLY B 1 44 ? -17.516 -19.5 -9.078 1 89 44 GLY B C 1
ATOM 1369 O O . GLY B 1 44 ? -18.531 -19.922 -8.492 1 89 44 GLY B O 1
ATOM 1370 N N . ARG B 1 45 ? -16.453 -20.141 -9.094 1 91.94 45 ARG B N 1
ATOM 1371 C CA . ARG B 1 45 ? -16.266 -21.375 -8.344 1 91.94 45 ARG B CA 1
ATOM 1372 C C . ARG B 1 45 ? -15.547 -21.109 -7.023 1 91.94 45 ARG B C 1
ATOM 1374 O O . ARG B 1 45 ? -14.617 -20.297 -6.969 1 91.94 45 ARG B O 1
ATOM 1381 N N . ARG B 1 46 ? -15.969 -21.906 -5.996 1 94.31 46 ARG B N 1
ATOM 1382 C CA . ARG B 1 46 ? -15.352 -21.734 -4.684 1 94.31 46 ARG B CA 1
ATOM 1383 C C . ARG B 1 46 ? -13.992 -22.422 -4.621 1 94.31 46 ARG B C 1
ATOM 1385 O O . ARG B 1 46 ? -13.891 -23.625 -4.867 1 94.31 46 ARG B O 1
ATOM 1392 N N . VAL B 1 47 ? -13 -21.719 -4.324 1 93.81 47 VAL B N 1
ATOM 1393 C CA . VAL B 1 47 ? -11.648 -22.234 -4.172 1 93.81 47 VAL B CA 1
ATOM 1394 C C . VAL B 1 47 ? -11.414 -22.656 -2.725 1 93.81 47 VAL B C 1
ATOM 1396 O O . VAL B 1 47 ? -11.734 -21.922 -1.795 1 93.81 47 VAL B O 1
ATOM 1399 N N . VAL B 1 48 ? -10.844 -23.766 -2.529 1 92.56 48 VAL B N 1
ATOM 1400 C CA . VAL B 1 48 ? -10.594 -24.234 -1.173 1 92.56 48 VAL B CA 1
ATOM 1401 C C . VAL B 1 48 ? -9.102 -24.109 -0.852 1 92.56 48 VAL B C 1
ATOM 1403 O O . VAL B 1 48 ? -8.727 -23.828 0.288 1 92.56 48 VAL B O 1
ATOM 1406 N N . ARG B 1 49 ? -8.289 -24.344 -1.82 1 91.44 49 ARG B N 1
ATOM 1407 C CA . ARG B 1 49 ? -6.848 -24.141 -1.686 1 91.44 49 ARG B CA 1
ATOM 1408 C C . ARG B 1 49 ? -6.168 -24.125 -3.051 1 91.44 49 ARG B C 1
ATOM 1410 O O . ARG B 1 49 ? -6.781 -24.469 -4.062 1 91.44 49 ARG B O 1
ATOM 1417 N N . LEU B 1 50 ? -4.977 -23.672 -2.998 1 93.44 50 LEU B N 1
ATOM 1418 C CA . LEU B 1 50 ? -4.199 -23.734 -4.23 1 93.44 50 LEU B CA 1
ATOM 1419 C C . LEU B 1 50 ? -2.729 -24.016 -3.926 1 93.44 50 LEU B C 1
ATOM 1421 O O . LEU B 1 50 ? -2.299 -23.922 -2.775 1 93.44 50 LEU B O 1
ATOM 1425 N N . GLU B 1 51 ? -2.057 -24.516 -4.895 1 95.69 51 GLU B N 1
ATOM 1426 C CA . GLU B 1 51 ? -0.621 -24.781 -4.832 1 95.69 51 GLU B CA 1
ATOM 1427 C C . GLU B 1 51 ? 0.127 -24.016 -5.918 1 95.69 51 GLU B C 1
ATOM 1429 O O . GLU B 1 51 ? -0.146 -24.188 -7.105 1 95.69 51 GLU B O 1
ATOM 1434 N N . TYR B 1 52 ? 1.049 -23.219 -5.422 1 96.88 52 TYR B N 1
ATOM 1435 C CA . TYR B 1 52 ? 1.922 -22.531 -6.363 1 96.88 52 TYR B CA 1
ATOM 1436 C C . TYR B 1 52 ? 3.195 -23.328 -6.613 1 96.88 52 TYR B C 1
ATOM 1438 O O . TYR B 1 52 ? 3.836 -23.797 -5.672 1 96.88 52 TYR B O 1
ATOM 1446 N N . SER B 1 53 ? 3.514 -23.438 -7.844 1 96.5 53 SER B N 1
ATOM 1447 C CA . SER B 1 53 ? 4.801 -23.984 -8.258 1 96.5 53 SER B CA 1
ATOM 1448 C C . SER B 1 53 ? 5.59 -22.984 -9.094 1 96.5 53 SER B C 1
ATOM 1450 O O . SER B 1 53 ? 5.008 -22.094 -9.703 1 96.5 53 SER B O 1
ATOM 1452 N N . ALA B 1 54 ? 6.863 -23.172 -9.055 1 96.94 54 ALA B N 1
ATOM 1453 C CA . ALA B 1 54 ? 7.719 -22.219 -9.758 1 96.94 54 ALA B CA 1
ATOM 1454 C C . ALA B 1 54 ? 8.781 -22.938 -10.586 1 96.94 54 ALA B C 1
ATOM 1456 O O . ALA B 1 54 ? 9.305 -23.969 -10.18 1 96.94 54 ALA B O 1
ATOM 1457 N N . HIS B 1 55 ? 8.984 -22.344 -11.797 1 96.94 55 HIS B N 1
ATOM 1458 C CA . HIS B 1 55 ? 10.18 -22.766 -12.516 1 96.94 55 HIS B CA 1
ATOM 1459 C C . HIS B 1 55 ? 11.43 -22.562 -11.664 1 96.94 55 HIS B C 1
ATOM 1461 O O . HIS B 1 55 ? 11.508 -21.625 -10.867 1 96.94 55 HIS B O 1
ATOM 1467 N N . PRO B 1 56 ? 12.461 -23.391 -11.836 1 97.56 56 PRO B N 1
ATOM 1468 C CA . PRO B 1 56 ? 13.695 -23.25 -11.062 1 97.56 56 PRO B CA 1
ATOM 1469 C C . PRO B 1 56 ? 14.328 -21.875 -11.211 1 97.56 56 PRO B C 1
ATOM 1471 O O . PRO B 1 56 ? 15.047 -21.406 -10.32 1 97.56 56 PRO B O 1
ATOM 1474 N N . ALA B 1 57 ? 14.039 -21.188 -12.266 1 98 57 ALA B N 1
ATOM 1475 C CA . ALA B 1 57 ? 14.633 -19.891 -12.531 1 98 57 ALA B CA 1
ATOM 1476 C C . ALA B 1 57 ? 13.797 -18.766 -11.922 1 98 57 ALA B C 1
ATOM 1478 O O . ALA B 1 57 ? 14.156 -17.594 -12.031 1 98 57 ALA B O 1
ATOM 1479 N N . ALA B 1 58 ? 12.727 -19.047 -11.258 1 98.31 58 ALA B N 1
ATOM 1480 C CA . ALA B 1 58 ? 11.75 -18.047 -10.828 1 98.31 58 ALA B CA 1
ATOM 1481 C C . ALA B 1 58 ? 12.406 -16.984 -9.945 1 98.31 58 ALA B C 1
ATOM 1483 O O . ALA B 1 58 ? 12.148 -15.797 -10.109 1 98.31 58 ALA B O 1
ATOM 1484 N N . ALA B 1 59 ? 13.25 -17.422 -9.047 1 98.5 59 ALA B N 1
ATOM 1485 C CA . ALA B 1 59 ? 13.891 -16.484 -8.148 1 98.5 59 ALA B CA 1
ATOM 1486 C C . ALA B 1 59 ? 14.781 -15.508 -8.914 1 98.5 59 ALA B C 1
ATOM 1488 O O . ALA B 1 59 ? 14.797 -14.305 -8.633 1 98.5 59 ALA B O 1
ATOM 1489 N N . ASP B 1 60 ? 15.516 -16 -9.875 1 98.69 60 ASP B N 1
ATOM 1490 C CA . ASP B 1 60 ? 16.375 -15.164 -10.703 1 98.69 60 ASP B CA 1
ATOM 1491 C C . ASP B 1 60 ? 15.555 -14.18 -11.523 1 98.69 60 ASP B C 1
ATOM 1493 O O . ASP B 1 60 ? 15.922 -13.016 -11.664 1 98.69 60 ASP B O 1
ATOM 1497 N N . VAL B 1 61 ? 14.469 -14.656 -12.094 1 98.62 61 VAL B N 1
ATOM 1498 C CA . VAL B 1 61 ? 13.594 -13.812 -12.898 1 98.62 61 VAL B CA 1
ATOM 1499 C C . VAL B 1 61 ? 13 -12.703 -12.023 1 98.62 61 VAL B C 1
ATOM 1501 O O . VAL B 1 61 ? 12.945 -11.547 -12.438 1 98.62 61 VAL B O 1
ATOM 1504 N N . LEU B 1 62 ? 12.594 -13.047 -10.828 1 98.75 62 LEU B N 1
ATOM 1505 C CA . LEU B 1 62 ? 12.047 -12.039 -9.93 1 98.75 62 LEU B CA 1
ATOM 1506 C C . LEU B 1 62 ? 13.086 -10.961 -9.625 1 98.75 62 LEU B C 1
ATOM 1508 O O . LEU B 1 62 ? 12.781 -9.766 -9.672 1 98.75 62 LEU B O 1
ATOM 1512 N N . ALA B 1 63 ? 14.297 -11.422 -9.352 1 98.81 63 ALA B N 1
ATOM 1513 C CA . ALA B 1 63 ? 15.375 -10.484 -9.07 1 98.81 63 ALA B CA 1
ATOM 1514 C C . ALA B 1 63 ? 15.617 -9.547 -10.258 1 98.81 63 ALA B C 1
ATOM 1516 O O . ALA B 1 63 ? 15.82 -8.344 -10.078 1 98.81 63 ALA B O 1
ATOM 1517 N N . GLU B 1 64 ? 15.594 -10.117 -11.398 1 98.81 64 GLU B N 1
ATOM 1518 C CA . GLU B 1 64 ? 15.797 -9.336 -12.617 1 98.81 64 GLU B CA 1
ATOM 1519 C C . GLU B 1 64 ? 14.688 -8.305 -12.789 1 98.81 64 GLU B C 1
ATOM 1521 O O . GLU B 1 64 ? 14.953 -7.133 -13.07 1 98.81 64 GLU B O 1
ATOM 1526 N N . VAL B 1 65 ? 13.453 -8.711 -12.641 1 98.75 65 VAL B N 1
ATOM 1527 C CA . VAL B 1 65 ? 12.289 -7.84 -12.797 1 98.75 65 VAL B CA 1
ATOM 1528 C C . VAL B 1 65 ? 12.367 -6.691 -11.797 1 98.75 65 VAL B C 1
ATOM 1530 O O . VAL B 1 65 ? 12.219 -5.527 -12.164 1 98.75 65 VAL B O 1
ATOM 1533 N N . VAL B 1 66 ? 12.609 -7.016 -10.492 1 98.88 66 VAL B N 1
ATOM 1534 C CA . VAL B 1 66 ? 12.656 -5.992 -9.453 1 98.88 66 VAL B CA 1
ATOM 1535 C C . VAL B 1 66 ? 13.797 -5.02 -9.734 1 98.88 66 VAL B C 1
ATOM 1537 O O . VAL B 1 66 ? 13.633 -3.807 -9.609 1 98.88 66 VAL B O 1
ATOM 1540 N N . GLY B 1 67 ? 14.914 -5.559 -10.164 1 98.81 67 GLY B N 1
ATOM 1541 C CA . GLY B 1 67 ? 16.047 -4.73 -10.523 1 98.81 67 GLY B CA 1
ATOM 1542 C C . GLY B 1 67 ? 15.758 -3.785 -11.672 1 98.81 67 GLY B C 1
ATOM 1543 O O . GLY B 1 67 ? 16.141 -2.611 -11.633 1 98.81 67 GLY B O 1
ATOM 1544 N N . GLU B 1 68 ? 15.133 -4.281 -12.727 1 98.81 68 GLU B N 1
ATOM 1545 C CA . GLU B 1 68 ? 14.797 -3.479 -13.898 1 98.81 68 GLU B CA 1
ATOM 1546 C C . GLU B 1 68 ? 13.852 -2.342 -13.539 1 98.81 68 GLU B C 1
ATOM 1548 O O . GLU B 1 68 ? 14.055 -1.199 -13.953 1 98.81 68 GLU B O 1
ATOM 1553 N N . VAL B 1 69 ? 12.812 -2.658 -12.75 1 98.81 69 VAL B N 1
ATOM 1554 C CA . VAL B 1 69 ? 11.836 -1.647 -12.359 1 98.81 69 VAL B CA 1
ATOM 1555 C C . VAL B 1 69 ? 12.508 -0.602 -11.469 1 98.81 69 VAL B C 1
ATOM 1557 O O . VAL B 1 69 ? 12.281 0.599 -11.633 1 98.81 69 VAL B O 1
ATOM 1560 N N . ALA B 1 70 ? 13.359 -1.064 -10.547 1 98.75 70 ALA B N 1
ATOM 1561 C CA . ALA B 1 70 ? 14.102 -0.147 -9.688 1 98.75 70 ALA B CA 1
ATOM 1562 C C . ALA B 1 70 ? 14.977 0.794 -10.516 1 98.75 70 ALA B C 1
ATOM 1564 O O . ALA B 1 70 ? 14.977 2.006 -10.289 1 98.75 70 ALA B O 1
ATOM 1565 N N . ALA B 1 71 ? 15.672 0.25 -11.5 1 98.44 71 ALA B N 1
ATOM 1566 C CA . ALA B 1 71 ? 16.609 1.02 -12.312 1 98.44 71 ALA B CA 1
ATOM 1567 C C . ALA B 1 71 ? 15.875 2.061 -13.156 1 98.44 71 ALA B C 1
ATOM 1569 O O . ALA B 1 71 ? 16.422 3.135 -13.438 1 98.44 71 ALA B O 1
ATOM 1570 N N . ALA B 1 72 ? 14.672 1.794 -13.5 1 98.31 72 ALA B N 1
ATOM 1571 C CA . ALA B 1 72 ? 13.906 2.67 -14.383 1 98.31 72 ALA B CA 1
ATOM 1572 C C . ALA B 1 72 ? 13.125 3.707 -13.578 1 98.31 72 ALA B C 1
ATOM 1574 O O . ALA B 1 72 ? 12.531 4.625 -14.148 1 98.31 72 ALA B O 1
ATOM 1575 N N . SER B 1 73 ? 13.141 3.582 -12.281 1 98.12 73 SER B N 1
ATOM 1576 C CA . SER B 1 73 ? 12.289 4.426 -11.453 1 98.12 73 SER B CA 1
ATOM 1577 C C . SER B 1 73 ? 12.969 5.754 -11.141 1 98.12 73 SER B C 1
ATOM 1579 O O . SER B 1 73 ? 14.203 5.848 -11.141 1 98.12 73 SER B O 1
ATOM 1581 N N . CYS B 1 74 ? 12.156 6.762 -10.953 1 97.38 74 CYS B N 1
ATOM 1582 C CA . CYS B 1 74 ? 12.602 8.086 -10.531 1 97.38 74 CYS B CA 1
ATOM 1583 C C . CYS B 1 74 ? 11.945 8.484 -9.211 1 97.38 74 CYS B C 1
ATOM 1585 O O . CYS B 1 74 ? 10.734 8.32 -9.039 1 97.38 74 CYS B O 1
ATOM 1587 N N . GLY B 1 75 ? 12.789 8.992 -8.328 1 97.25 75 GLY B N 1
ATOM 1588 C CA . GLY B 1 75 ? 12.258 9.445 -7.051 1 97.25 75 GLY B CA 1
ATOM 1589 C C . GLY B 1 75 ? 11.93 8.312 -6.098 1 97.25 75 GLY B C 1
ATOM 1590 O O . GLY B 1 75 ? 11.195 8.5 -5.125 1 97.25 75 GLY B O 1
ATOM 1591 N N . VAL B 1 76 ? 12.367 7.105 -6.398 1 98.69 76 VAL B N 1
ATOM 1592 C CA . VAL B 1 76 ? 12.141 5.93 -5.566 1 98.69 76 VAL B CA 1
ATOM 1593 C C . VAL B 1 76 ? 13.406 5.59 -4.789 1 98.69 76 VAL B C 1
ATOM 1595 O O . VAL B 1 76 ? 14.508 5.617 -5.344 1 98.69 76 VAL B O 1
ATOM 1598 N N . ARG B 1 77 ? 13.234 5.324 -3.52 1 98.38 77 ARG B N 1
ATOM 1599 C CA . ARG B 1 77 ? 14.383 5.074 -2.652 1 98.38 77 ARG B CA 1
ATOM 1600 C C . ARG B 1 77 ? 14.68 3.582 -2.555 1 98.38 77 ARG B C 1
ATOM 1602 O O . ARG B 1 77 ? 15.836 3.166 -2.643 1 98.38 77 ARG B O 1
ATOM 1609 N N . ALA B 1 78 ? 13.641 2.803 -2.426 1 98.88 78 ALA B N 1
ATOM 1610 C CA . ALA B 1 78 ? 13.844 1.371 -2.221 1 98.88 78 ALA B CA 1
ATOM 1611 C C . ALA B 1 78 ? 12.625 0.575 -2.676 1 98.88 78 ALA B C 1
ATOM 1613 O O . ALA B 1 78 ? 11.508 1.091 -2.678 1 98.88 78 ALA B O 1
ATOM 1614 N N . VAL B 1 79 ? 12.836 -0.692 -3.096 1 98.94 79 VAL B N 1
ATOM 1615 C CA . VAL B 1 79 ? 11.781 -1.605 -3.527 1 98.94 79 VAL B CA 1
ATOM 1616 C C . VAL B 1 79 ? 12.023 -2.992 -2.934 1 98.94 79 VAL B C 1
ATOM 1618 O O . VAL B 1 79 ? 13.172 -3.387 -2.713 1 98.94 79 VAL B O 1
ATOM 1621 N N . ALA B 1 80 ? 10.969 -3.664 -2.646 1 98.94 80 ALA B N 1
ATOM 1622 C CA . ALA B 1 80 ? 10.992 -5.043 -2.17 1 98.94 80 ALA B CA 1
ATOM 1623 C C . ALA B 1 80 ? 9.812 -5.836 -2.729 1 98.94 80 ALA B C 1
ATOM 1625 O O . ALA B 1 80 ? 8.711 -5.301 -2.867 1 98.94 80 ALA B O 1
ATOM 1626 N N . ALA B 1 81 ? 10.023 -7.074 -3.01 1 98.94 81 ALA B N 1
ATOM 1627 C CA . ALA B 1 81 ? 8.945 -7.953 -3.449 1 98.94 81 ALA B CA 1
ATOM 1628 C C . ALA B 1 81 ? 9.25 -9.406 -3.115 1 98.94 81 ALA B C 1
ATOM 1630 O O . ALA B 1 81 ? 10.414 -9.828 -3.16 1 98.94 81 ALA B O 1
ATOM 1631 N N . SER B 1 82 ? 8.25 -10.117 -2.791 1 98.94 82 SER B N 1
ATOM 1632 C CA . SER B 1 82 ? 8.352 -11.555 -2.555 1 98.94 82 SER B CA 1
ATOM 1633 C C . SER B 1 82 ? 7.137 -12.289 -3.111 1 98.94 82 SER B C 1
ATOM 1635 O O . SER B 1 82 ? 6.016 -11.789 -3.043 1 98.94 82 SER B O 1
ATOM 1637 N N . HIS B 1 83 ? 7.316 -13.391 -3.578 1 98.69 83 HIS B N 1
ATOM 1638 C CA . HIS B 1 83 ? 6.266 -14.328 -3.967 1 98.69 83 HIS B CA 1
ATOM 1639 C C . HIS B 1 83 ? 6.379 -15.641 -3.197 1 98.69 83 HIS B C 1
ATOM 1641 O O . HIS B 1 83 ? 7.465 -16.219 -3.113 1 98.69 83 HIS B O 1
ATOM 1647 N N . ARG B 1 84 ? 5.301 -16.016 -2.713 1 98.5 84 ARG B N 1
ATOM 1648 C CA . ARG B 1 84 ? 5.246 -17.281 -1.977 1 98.5 84 ARG B CA 1
ATOM 1649 C C . ARG B 1 84 ? 4.844 -18.438 -2.891 1 98.5 84 ARG B C 1
ATOM 1651 O O . ARG B 1 84 ? 3.957 -18.281 -3.734 1 98.5 84 ARG B O 1
ATOM 1658 N N . ILE B 1 85 ? 5.414 -19.547 -2.771 1 98.19 85 ILE B N 1
ATOM 1659 C CA . ILE B 1 85 ? 5.047 -20.766 -3.482 1 98.19 85 ILE B CA 1
ATOM 1660 C C . ILE B 1 85 ? 4.68 -21.859 -2.477 1 98.19 85 ILE B C 1
ATOM 1662 O O . ILE B 1 85 ? 4.812 -21.656 -1.267 1 98.19 85 ILE B O 1
ATOM 1666 N N . GLY B 1 86 ? 4.203 -23 -2.984 1 97.75 86 GLY B N 1
ATOM 1667 C CA . GLY B 1 86 ? 3.693 -24.062 -2.143 1 97.75 86 GLY B CA 1
ATOM 1668 C C . GLY B 1 86 ? 2.193 -23.984 -1.924 1 97.75 86 GLY B C 1
ATOM 1669 O O . GLY B 1 86 ? 1.47 -23.422 -2.742 1 97.75 86 GLY B O 1
ATOM 1670 N N . THR B 1 87 ? 1.777 -24.672 -0.841 1 97.12 87 THR B N 1
ATOM 1671 C CA . THR B 1 87 ? 0.35 -24.719 -0.543 1 97.12 87 THR B CA 1
ATOM 1672 C C . THR B 1 87 ? -0.088 -23.438 0.182 1 97.12 87 THR B C 1
ATOM 1674 O O . THR B 1 87 ? 0.49 -23.078 1.208 1 97.12 87 THR B O 1
ATOM 1677 N N . LEU B 1 88 ? -1.057 -22.766 -0.411 1 96.69 88 LEU B N 1
ATOM 1678 C CA . LEU B 1 88 ? -1.629 -21.578 0.208 1 96.69 88 LEU B CA 1
ATOM 1679 C C . LEU B 1 88 ? -3.127 -21.75 0.431 1 96.69 88 LEU B C 1
ATOM 1681 O O . LEU B 1 88 ? -3.789 -22.484 -0.304 1 96.69 88 LEU B O 1
ATOM 1685 N N . HIS B 1 89 ? -3.586 -21.047 1.437 1 95 89 HIS B N 1
ATOM 1686 C CA . HIS B 1 89 ? -5 -21.078 1.787 1 95 89 HIS B CA 1
ATOM 1687 C C . HIS B 1 89 ? -5.652 -19.719 1.563 1 95 89 HIS B C 1
ATOM 1689 O O . HIS B 1 89 ? -4.961 -18.719 1.379 1 95 89 HIS B O 1
ATOM 1695 N N . ILE B 1 90 ? -6.938 -19.75 1.517 1 94.44 90 ILE B N 1
ATOM 1696 C CA . ILE B 1 90 ? -7.719 -18.547 1.324 1 94.44 90 ILE B CA 1
ATOM 1697 C C . ILE B 1 90 ? -7.273 -17.484 2.33 1 94.44 90 ILE B C 1
ATOM 1699 O O . ILE B 1 90 ? -7.117 -17.766 3.518 1 94.44 90 ILE B O 1
ATOM 1703 N N . GLY B 1 91 ? -7.008 -16.297 1.857 1 93.5 91 GLY B N 1
ATOM 1704 C CA . GLY B 1 91 ? -6.656 -15.188 2.723 1 93.5 91 GLY B CA 1
ATOM 1705 C C . GLY B 1 91 ? -5.156 -15.016 2.895 1 93.5 91 GLY B C 1
ATOM 1706 O O . GLY B 1 91 ? -4.699 -14.016 3.455 1 93.5 91 GLY B O 1
ATOM 1707 N N . GLU B 1 92 ? -4.383 -15.984 2.492 1 96 92 GLU B N 1
ATOM 1708 C CA . GLU B 1 92 ? -2.934 -15.867 2.609 1 96 92 GLU B CA 1
ATOM 1709 C C . GLU B 1 92 ? -2.35 -15.055 1.454 1 96 92 GLU B C 1
ATOM 1711 O O . GLU B 1 92 ? -2.928 -15.016 0.366 1 96 92 GLU B O 1
ATOM 1716 N N . ALA B 1 93 ? -1.241 -14.484 1.688 1 97.62 93 ALA B N 1
ATOM 1717 C CA . ALA B 1 93 ? -0.572 -13.656 0.69 1 97.62 93 ALA B CA 1
ATOM 1718 C C . ALA B 1 93 ? 0.25 -14.508 -0.272 1 97.62 93 ALA B C 1
ATOM 1720 O O . ALA B 1 93 ? 1.034 -15.359 0.157 1 97.62 93 ALA B O 1
ATOM 1721 N N . ALA B 1 94 ? 0.074 -14.273 -1.543 1 97.62 94 ALA B N 1
ATOM 1722 C CA . ALA B 1 94 ? 0.867 -14.945 -2.572 1 97.62 94 ALA B CA 1
ATOM 1723 C C . ALA B 1 94 ? 1.986 -14.039 -3.076 1 97.62 94 ALA B C 1
ATOM 1725 O O . ALA B 1 94 ? 3.074 -14.516 -3.41 1 97.62 94 ALA B O 1
ATOM 1726 N N . LEU B 1 95 ? 1.753 -12.766 -3.123 1 98.62 95 LEU B N 1
ATOM 1727 C CA . LEU B 1 95 ? 2.68 -11.75 -3.611 1 98.62 95 LEU B CA 1
ATOM 1728 C C . LEU B 1 95 ? 2.631 -10.5 -2.734 1 98.62 95 LEU B C 1
ATOM 1730 O O . LEU B 1 95 ? 1.549 -10 -2.416 1 98.62 95 LEU B O 1
ATOM 1734 N N . VAL B 1 96 ? 3.762 -10.055 -2.334 1 98.88 96 VAL B N 1
ATOM 1735 C CA . VAL B 1 96 ? 3.879 -8.797 -1.598 1 98.88 96 VAL B CA 1
ATOM 1736 C C . VAL B 1 96 ? 4.91 -7.898 -2.271 1 98.88 96 VAL B C 1
ATOM 1738 O O . VAL B 1 96 ? 5.957 -8.367 -2.717 1 98.88 96 VAL B O 1
ATOM 1741 N N . ALA B 1 97 ? 4.617 -6.664 -2.371 1 98.94 97 ALA B N 1
ATOM 1742 C CA . ALA B 1 97 ? 5.547 -5.656 -2.875 1 98.94 97 ALA B CA 1
ATOM 1743 C C . ALA B 1 97 ? 5.438 -4.363 -2.072 1 98.94 97 ALA B C 1
ATOM 1745 O O . ALA B 1 97 ? 4.352 -3.996 -1.616 1 98.94 97 ALA B O 1
ATOM 1746 N N . ALA B 1 98 ? 6.492 -3.707 -1.908 1 98.94 98 ALA B N 1
ATOM 1747 C CA . ALA B 1 98 ? 6.539 -2.416 -1.224 1 98.94 98 ALA B CA 1
ATOM 1748 C C . ALA B 1 98 ? 7.527 -1.472 -1.899 1 98.94 98 ALA B C 1
ATOM 1750 O O . ALA B 1 98 ? 8.602 -1.893 -2.33 1 98.94 98 ALA B O 1
ATOM 1751 N N . VAL B 1 99 ? 7.207 -0.242 -1.965 1 98.94 99 VAL B N 1
ATOM 1752 C CA . VAL B 1 99 ? 8.031 0.792 -2.584 1 98.94 99 VAL B CA 1
ATOM 1753 C C . VAL B 1 99 ? 8.07 2.025 -1.687 1 98.94 99 VAL B C 1
ATOM 1755 O O . VAL B 1 99 ? 7.031 2.508 -1.232 1 98.94 99 VAL B O 1
ATOM 1758 N N . ALA B 1 100 ? 9.211 2.512 -1.384 1 98.81 100 ALA B N 1
ATOM 1759 C CA . ALA B 1 100 ? 9.414 3.791 -0.709 1 98.81 100 ALA B CA 1
ATOM 1760 C C . ALA B 1 100 ? 9.922 4.848 -1.683 1 98.81 100 ALA B C 1
ATOM 1762 O O . ALA B 1 100 ? 10.875 4.609 -2.424 1 98.81 100 ALA B O 1
ATOM 1763 N N . ALA B 1 101 ? 9.305 5.988 -1.668 1 98.69 101 ALA B N 1
ATOM 1764 C CA . ALA B 1 101 ? 9.648 7.047 -2.613 1 98.69 101 ALA B CA 1
ATOM 1765 C C . ALA B 1 101 ? 9.586 8.422 -1.95 1 98.69 101 ALA B C 1
ATOM 1767 O O . ALA B 1 101 ? 9.047 8.562 -0.849 1 98.69 101 ALA B O 1
ATOM 1768 N N . ASP B 1 102 ? 10.141 9.367 -2.631 1 96.81 102 ASP B N 1
ATOM 1769 C CA . ASP B 1 102 ? 10.109 10.742 -2.146 1 96.81 102 ASP B CA 1
ATOM 1770 C C . ASP B 1 102 ? 8.68 11.273 -2.086 1 96.81 102 ASP B C 1
ATOM 1772 O O . ASP B 1 102 ? 8.328 12.016 -1.166 1 96.81 102 ASP B O 1
ATOM 1776 N N . HIS B 1 103 ? 7.891 10.852 -3.062 1 96.81 103 HIS B N 1
ATOM 1777 C CA . HIS B 1 103 ? 6.508 11.305 -3.141 1 96.81 103 HIS B CA 1
ATOM 1778 C C . HIS B 1 103 ? 5.574 10.172 -3.543 1 96.81 103 HIS B C 1
ATOM 1780 O O . HIS B 1 103 ? 6.02 9.156 -4.086 1 96.81 103 HIS B O 1
ATOM 1786 N N . ARG B 1 104 ? 4.289 10.477 -3.289 1 98 104 ARG B N 1
ATOM 1787 C CA . ARG B 1 104 ? 3.289 9.414 -3.4 1 98 104 ARG B CA 1
ATOM 1788 C C . ARG B 1 104 ? 3.104 8.984 -4.852 1 98 104 ARG B C 1
ATOM 1790 O O . ARG B 1 104 ? 2.871 7.805 -5.129 1 98 104 ARG B O 1
ATOM 1797 N N . GLN B 1 105 ? 3.201 9.875 -5.812 1 98 105 GLN B N 1
ATOM 1798 C CA . GLN B 1 105 ? 2.953 9.531 -7.207 1 98 105 GLN B CA 1
ATOM 1799 C C . GLN B 1 105 ? 3.949 8.492 -7.707 1 98 105 GLN B C 1
ATOM 1801 O O . GLN B 1 105 ? 3.559 7.496 -8.32 1 98 105 GLN B O 1
ATOM 1806 N N . SER B 1 106 ? 5.23 8.75 -7.422 1 98.56 106 SER B N 1
ATOM 1807 C CA . SER B 1 106 ? 6.262 7.797 -7.816 1 98.56 106 SER B CA 1
ATOM 1808 C C . SER B 1 106 ? 6.086 6.465 -7.098 1 98.56 106 SER B C 1
ATOM 1810 O O . SER B 1 106 ? 6.309 5.402 -7.684 1 98.56 106 SER B O 1
ATOM 1812 N N . ALA B 1 107 ? 5.695 6.473 -5.84 1 98.81 107 ALA B N 1
ATOM 1813 C CA . ALA B 1 107 ? 5.496 5.25 -5.066 1 98.81 107 ALA B CA 1
ATOM 1814 C C . ALA B 1 107 ? 4.379 4.402 -5.66 1 98.81 107 ALA B C 1
ATOM 1816 O O . ALA B 1 107 ? 4.555 3.203 -5.891 1 98.81 107 ALA B O 1
ATOM 1817 N N . PHE B 1 108 ? 3.219 5.02 -5.969 1 98.88 108 PHE B N 1
ATOM 1818 C CA . PHE B 1 108 ? 2.084 4.309 -6.547 1 98.88 108 PHE B CA 1
ATOM 1819 C C . PHE B 1 108 ? 2.438 3.75 -7.922 1 98.88 108 PHE B C 1
ATOM 1821 O O . PHE B 1 108 ? 2.195 2.574 -8.195 1 98.88 108 PHE B O 1
ATOM 1828 N N . ALA B 1 109 ? 3.029 4.613 -8.75 1 98.75 109 ALA B N 1
ATOM 1829 C CA . ALA B 1 109 ? 3.33 4.207 -10.125 1 98.75 109 ALA B CA 1
ATOM 1830 C C . ALA B 1 109 ? 4.316 3.043 -10.148 1 98.75 109 ALA B C 1
ATOM 1832 O O . ALA B 1 109 ? 4.109 2.059 -10.859 1 98.75 109 ALA B O 1
ATOM 1833 N N . THR B 1 110 ? 5.344 3.158 -9.391 1 98.88 110 THR B N 1
ATOM 1834 C CA . THR B 1 110 ? 6.383 2.135 -9.391 1 98.88 110 THR B CA 1
ATOM 1835 C C . THR B 1 110 ? 5.852 0.827 -8.805 1 98.88 110 THR B C 1
ATOM 1837 O O . THR B 1 110 ? 6.141 -0.252 -9.328 1 98.88 110 THR B O 1
ATOM 1840 N N . CYS B 1 111 ? 5.09 0.857 -7.73 1 98.94 111 CYS B N 1
ATOM 1841 C CA . CYS B 1 111 ? 4.559 -0.358 -7.125 1 98.94 111 CYS B CA 1
ATOM 1842 C C . CYS B 1 111 ? 3.611 -1.076 -8.078 1 98.94 111 CYS B C 1
ATOM 1844 O O . CYS B 1 111 ? 3.688 -2.295 -8.234 1 98.94 111 CYS B O 1
ATOM 1846 N N . ALA B 1 112 ? 2.729 -0.318 -8.703 1 98.88 112 ALA B N 1
ATOM 1847 C CA . ALA B 1 112 ? 1.81 -0.909 -9.672 1 98.88 112 ALA B CA 1
ATOM 1848 C C . ALA B 1 112 ? 2.57 -1.558 -10.828 1 98.88 112 ALA B C 1
ATOM 1850 O O . ALA B 1 112 ? 2.27 -2.688 -11.219 1 98.88 112 ALA B O 1
ATOM 1851 N N . GLN B 1 113 ? 3.535 -0.811 -11.328 1 98.81 113 GLN B N 1
ATOM 1852 C CA . GLN B 1 113 ? 4.344 -1.341 -12.422 1 98.81 113 GLN B CA 1
ATOM 1853 C C . GLN B 1 113 ? 5.078 -2.609 -11.992 1 98.81 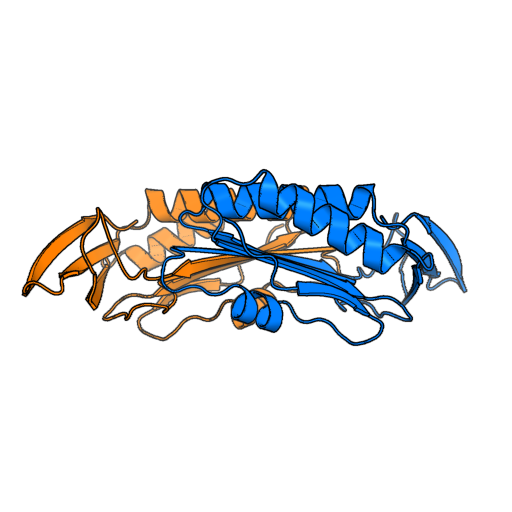113 GLN B C 1
ATOM 1855 O O . GLN B 1 113 ? 5.16 -3.572 -12.766 1 98.81 113 GLN B O 1
ATOM 1860 N N . LEU B 1 114 ? 5.637 -2.602 -10.828 1 98.94 114 LEU B N 1
ATOM 1861 C CA . LEU B 1 114 ? 6.371 -3.746 -10.297 1 98.94 114 LEU B CA 1
ATOM 1862 C C . LEU B 1 114 ? 5.477 -4.98 -10.234 1 98.94 114 LEU B C 1
ATOM 1864 O O . LEU B 1 114 ? 5.84 -6.043 -10.75 1 98.94 114 LEU B O 1
ATOM 1868 N N . VAL B 1 115 ? 4.332 -4.863 -9.695 1 98.88 115 VAL B N 1
ATOM 1869 C CA . VAL B 1 115 ? 3.4 -5.973 -9.547 1 98.88 115 VAL B CA 1
ATOM 1870 C C . VAL B 1 115 ? 2.965 -6.48 -10.914 1 98.88 115 VAL B C 1
ATOM 1872 O O . VAL B 1 115 ? 2.973 -7.688 -11.172 1 98.88 115 VAL B O 1
ATOM 1875 N N . ASP B 1 116 ? 2.66 -5.535 -11.797 1 98.5 116 ASP B N 1
ATOM 1876 C CA . ASP B 1 116 ? 2.246 -5.914 -13.141 1 98.5 116 ASP B CA 1
ATOM 1877 C C . ASP B 1 116 ? 3.342 -6.711 -13.852 1 98.5 116 ASP B C 1
ATOM 1879 O O . ASP B 1 116 ? 3.066 -7.734 -14.477 1 98.5 116 ASP B O 1
ATOM 1883 N N . THR B 1 117 ? 4.52 -6.195 -13.773 1 98.62 117 THR B N 1
ATOM 1884 C CA . THR B 1 117 ? 5.641 -6.824 -14.461 1 98.62 117 THR B CA 1
ATOM 1885 C C . THR B 1 117 ? 5.934 -8.203 -13.875 1 98.62 117 THR B C 1
ATOM 1887 O O . THR B 1 117 ? 6.23 -9.148 -14.617 1 98.62 117 THR B O 1
ATOM 1890 N N . ILE B 1 118 ? 5.855 -8.336 -12.547 1 98.44 118 ILE B N 1
ATOM 1891 C CA . ILE B 1 118 ? 6.062 -9.625 -11.898 1 98.44 118 ILE B CA 1
ATOM 1892 C C . ILE B 1 118 ? 5.02 -10.625 -12.391 1 98.44 118 ILE B C 1
ATOM 1894 O O . ILE B 1 118 ? 5.359 -11.742 -12.781 1 98.44 118 ILE B O 1
ATOM 1898 N N . LYS B 1 119 ? 3.814 -10.195 -12.414 1 97.12 119 LYS B N 1
ATOM 1899 C CA . LYS B 1 119 ? 2.736 -11.094 -12.812 1 97.12 119 LYS B CA 1
ATOM 1900 C C . LYS B 1 119 ? 2.869 -11.5 -14.281 1 97.12 119 LYS B C 1
ATOM 1902 O O . LYS B 1 119 ? 2.461 -12.594 -14.664 1 97.12 119 LYS B O 1
ATOM 1907 N N . ASP B 1 120 ? 3.447 -10.656 -15.039 1 96.88 120 ASP B N 1
ATOM 1908 C CA . ASP B 1 120 ? 3.611 -10.898 -16.469 1 96.88 120 ASP B CA 1
ATOM 1909 C C . ASP B 1 120 ? 4.777 -11.852 -16.734 1 96.88 120 ASP B C 1
ATOM 1911 O O . ASP B 1 120 ? 4.723 -12.672 -17.656 1 96.88 120 ASP B O 1
ATOM 1915 N N . ARG B 1 121 ? 5.781 -11.789 -15.914 1 97.75 121 ARG B N 1
ATOM 1916 C CA . ARG B 1 121 ? 7.035 -12.406 -16.344 1 97.75 121 ARG B CA 1
ATOM 1917 C C . ARG B 1 121 ? 7.41 -13.57 -15.422 1 97.75 121 ARG B C 1
ATOM 1919 O O . ARG B 1 121 ? 8.203 -14.43 -15.805 1 97.75 121 ARG B O 1
ATOM 1926 N N . LEU B 1 122 ? 7.004 -13.57 -14.164 1 98 122 LEU B N 1
ATOM 1927 C CA . LEU B 1 122 ? 7.453 -14.57 -13.203 1 98 122 LEU B CA 1
ATOM 1928 C C . LEU B 1 122 ? 6.938 -15.953 -13.57 1 98 122 LEU B C 1
ATOM 1930 O O . LEU B 1 122 ? 5.727 -16.156 -13.695 1 98 122 LEU B O 1
ATOM 1934 N N . PRO B 1 123 ? 7.77 -16.875 -13.812 1 97.12 123 PRO B N 1
ATOM 1935 C CA . PRO B 1 123 ? 7.34 -18.219 -14.203 1 97.12 123 PRO B CA 1
ATOM 1936 C C . PRO B 1 123 ? 6.855 -19.047 -13.023 1 97.12 123 PRO B C 1
ATOM 1938 O O . PRO B 1 123 ? 7.52 -20.016 -12.625 1 97.12 123 PRO B O 1
ATOM 1941 N N . VAL B 1 124 ? 5.695 -18.75 -12.562 1 96.88 124 VAL B N 1
ATOM 1942 C CA . VAL B 1 124 ? 4.984 -19.422 -11.477 1 96.88 124 VAL B CA 1
ATOM 1943 C C . VAL B 1 124 ? 3.59 -19.828 -11.945 1 96.88 124 VAL B C 1
ATOM 1945 O O . VAL B 1 124 ? 2.977 -19.141 -12.758 1 96.88 124 VAL B O 1
ATOM 1948 N N . TRP B 1 125 ? 3.133 -20.984 -11.477 1 95.12 125 TRP B N 1
ATOM 1949 C CA . TRP B 1 125 ? 1.815 -21.5 -11.828 1 95.12 125 TRP B CA 1
ATOM 1950 C C . TRP B 1 125 ? 1.021 -21.875 -10.586 1 95.12 125 TRP B C 1
ATOM 1952 O O . TRP B 1 125 ? 1.6 -22.109 -9.516 1 95.12 125 TRP B O 1
ATOM 1962 N N . LYS B 1 126 ? -0.214 -21.828 -10.781 1 94.19 126 LYS B N 1
ATOM 1963 C CA . LYS B 1 126 ? -1.026 -22.234 -9.641 1 94.19 126 LYS B CA 1
ATOM 1964 C C . LYS B 1 126 ? -1.96 -23.391 -10.008 1 94.19 126 LYS B C 1
ATOM 1966 O O . LYS B 1 126 ? -2.484 -23.438 -11.125 1 94.19 126 LYS B O 1
ATOM 1971 N N . HIS B 1 127 ? -2.018 -24.234 -9.141 1 94.38 127 HIS B N 1
ATOM 1972 C CA . HIS B 1 127 ? -2.949 -25.359 -9.148 1 94.38 127 HIS B CA 1
ATOM 1973 C C . HIS B 1 127 ? -4.066 -25.156 -8.133 1 94.38 127 HIS B C 1
ATOM 1975 O O . HIS B 1 127 ? -3.828 -25.172 -6.926 1 94.38 127 HIS B O 1
ATOM 1981 N N . GLN B 1 128 ? -5.305 -25 -8.625 1 95.31 128 GLN B N 1
ATOM 1982 C CA . GLN B 1 128 ? -6.426 -24.641 -7.766 1 95.31 128 GLN B CA 1
ATOM 1983 C C . GLN B 1 128 ? -7.32 -25.844 -7.488 1 95.31 128 GLN B C 1
ATOM 1985 O O . GLN B 1 128 ? -7.531 -26.688 -8.367 1 95.31 128 GLN B O 1
ATOM 1990 N N . PHE B 1 129 ? -7.777 -25.891 -6.301 1 94.31 129 PHE B N 1
ATOM 1991 C CA . PHE B 1 129 ? -8.711 -26.922 -5.871 1 94.31 129 PHE B CA 1
ATOM 1992 C C . PHE B 1 129 ? -10.062 -26.312 -5.5 1 94.31 129 PHE B C 1
ATOM 1994 O O . PHE B 1 129 ? -10.125 -25.359 -4.715 1 94.31 129 PHE B O 1
ATOM 2001 N N . PHE B 1 130 ? -11.188 -26.938 -6.008 1 93.94 130 PHE B N 1
ATOM 2002 C CA . PHE B 1 130 ? -12.523 -26.375 -5.816 1 93.94 130 PHE B CA 1
ATOM 2003 C C . PHE B 1 130 ? -13.352 -27.25 -4.883 1 93.94 130 PHE B C 1
ATOM 2005 O O . PHE B 1 130 ? -12.984 -28.391 -4.609 1 93.94 130 PHE B O 1
ATOM 2012 N N . ASP B 1 131 ? -14.367 -26.656 -4.375 1 92.06 131 ASP B N 1
ATOM 2013 C CA . ASP B 1 131 ? -15.164 -27.328 -3.357 1 92.06 131 ASP B CA 1
ATOM 2014 C C . ASP B 1 131 ? -15.969 -28.484 -3.963 1 92.06 131 ASP B C 1
ATOM 2016 O O . ASP B 1 131 ? -16.453 -29.344 -3.24 1 92.06 131 ASP B O 1
ATOM 2020 N N . ASP B 1 132 ? -16.062 -28.547 -5.188 1 92.94 132 ASP B N 1
ATOM 2021 C CA . ASP B 1 132 ? -16.781 -29.656 -5.828 1 92.94 132 ASP B CA 1
ATOM 2022 C C . ASP B 1 132 ? -15.828 -30.812 -6.148 1 92.94 132 ASP B C 1
ATOM 2024 O O . ASP B 1 132 ? -16.219 -31.781 -6.801 1 92.94 132 ASP B O 1
ATOM 2028 N N . GLY B 1 133 ? -14.586 -30.609 -5.797 1 91.38 133 GLY B N 1
ATOM 2029 C CA . GLY B 1 133 ? -13.602 -31.672 -5.953 1 91.38 133 GLY B CA 1
ATOM 2030 C C . GLY B 1 133 ? -12.812 -31.562 -7.242 1 91.38 133 GLY B C 1
ATOM 2031 O O . GLY B 1 133 ? -11.852 -32.312 -7.453 1 91.38 133 GLY B O 1
ATOM 2032 N N . THR B 1 134 ? -13.211 -30.562 -8.086 1 92.62 134 THR B N 1
ATOM 2033 C CA . THR B 1 134 ? -12.461 -30.375 -9.328 1 92.62 134 THR B CA 1
ATOM 2034 C C . THR B 1 134 ? -11.227 -29.516 -9.086 1 92.62 134 THR B C 1
ATOM 2036 O O . THR B 1 134 ? -11.062 -28.953 -8 1 92.62 134 THR B O 1
ATOM 2039 N N . GLU B 1 135 ? -10.297 -29.594 -10.094 1 91.88 135 GLU B N 1
ATOM 2040 C CA . GLU B 1 135 ? -9.055 -28.844 -10 1 91.88 135 GLU B CA 1
ATOM 2041 C C . GLU B 1 135 ? -8.711 -28.188 -11.336 1 91.88 135 GLU B C 1
ATOM 2043 O O . GLU B 1 135 ? -9.219 -28.594 -12.383 1 91.88 135 GLU B O 1
ATOM 2048 N N . GLU B 1 136 ? -7.938 -27.094 -11.258 1 91.12 136 GLU B N 1
ATOM 2049 C CA . GLU B 1 136 ? -7.531 -26.359 -12.453 1 91.12 136 GLU B CA 1
ATOM 2050 C C . GLU B 1 136 ? -6.117 -25.797 -12.312 1 91.12 136 GLU B C 1
ATOM 2052 O O . GLU B 1 136 ? -5.734 -25.344 -11.234 1 91.12 136 GLU B O 1
ATOM 2057 N N . TRP B 1 137 ? -5.422 -25.953 -13.375 1 87.56 137 TRP B N 1
ATOM 2058 C CA . TRP B 1 137 ? -4.117 -25.297 -13.484 1 87.56 137 TRP B CA 1
ATOM 2059 C C . TRP B 1 137 ? -4.227 -23.984 -14.242 1 87.56 137 TRP B C 1
ATOM 2061 O O . TRP B 1 137 ? -4.898 -23.906 -15.273 1 87.56 137 TRP B O 1
ATOM 2071 N N . VAL B 1 138 ? -3.625 -23.016 -13.648 1 85.5 138 VAL B N 1
ATOM 2072 C CA . VAL B 1 138 ? -3.639 -21.703 -14.273 1 85.5 138 VAL B CA 1
ATOM 2073 C C . VAL B 1 138 ? -2.238 -21.094 -14.234 1 85.5 138 VAL B C 1
ATOM 2075 O O . VAL B 1 138 ? -1.52 -21.234 -13.242 1 85.5 138 VAL B O 1
ATOM 2078 N N . GLY B 1 139 ? -1.851 -20.547 -15.398 1 76.56 139 GLY B N 1
ATOM 2079 C CA . GLY B 1 139 ? -0.667 -19.703 -15.328 1 76.56 139 GLY B CA 1
ATOM 2080 C C . GLY B 1 139 ? -0.854 -18.469 -14.461 1 76.56 139 GLY B C 1
ATOM 2081 O O . GLY B 1 139 ? -1.894 -17.812 -14.523 1 76.56 139 GLY B O 1
ATOM 2082 N N . SER B 1 140 ? -0.201 -18.547 -13.18 1 64.69 140 SER B N 1
ATOM 2083 C CA . SER B 1 140 ? -0.567 -17.578 -12.156 1 64.69 140 SER B CA 1
ATOM 2084 C C . SER B 1 140 ? 0.24 -16.297 -12.305 1 64.69 140 SER B C 1
ATOM 2086 O O . SER B 1 140 ? -0.064 -15.281 -11.664 1 64.69 140 SER B O 1
ATOM 2088 N N . ALA B 1 141 ? 1.652 -16.312 -12.93 1 55.69 141 ALA B N 1
ATOM 2089 C CA . ALA B 1 141 ? 2.258 -14.977 -12.961 1 55.69 141 ALA B CA 1
ATOM 2090 C C . ALA B 1 141 ? 1.877 -14.234 -14.234 1 55.69 141 ALA B C 1
ATOM 2092 O O . ALA B 1 141 ? 1.508 -14.844 -15.234 1 55.69 141 ALA B O 1
#

Sequence (282 aa):
MTLVVRAAVTEQPIDLAEHEELVGHQSAGAIVGFVGMIRDHDGGRRVVRLEYSAHPAAADVLAEVVGEVAAASCGVRAVAASHRIGTLHIGEAALVAAVAADHRQSAFATCAQLVDTIKDRLPVWKHQFFDDGTEEWVGSAMTLVVRAAVTEQ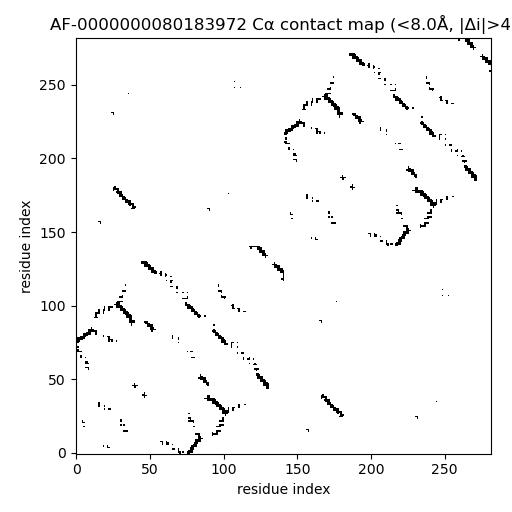PIDLAEHEELVGHQSAGAIVGFVGMIRDHDGGRRVVRLEYSAHPAAADVLAEVVGEVAAASCGVRAVAASHRIGTLHIGEAALVAAVAADHRQSAFATCAQLVDTIKDRLPVWKHQFFDDGTEEWVGSA

Secondary structure (DSSP, 8-state):
--EEEEEEEESS---HHHHHHHH--TT--EEEEEEEE--SEETTEEEEEEEEEE-TTHHHHHHHHHHHHHHH-SSEEEEEEEEE-EEEETT-EEEEEEEEESSHHHHHHHHHHHHHHHHHH--EEEEEEETTS-EEEEE--/--EEEEEEEESS---HHHHHHHH--TT--EEEEEEEE--SEETTEEEEEEEEEE-TTHHHHHHHHHHHHHHH-SSEEEEEEEEE-EEEETT-EEEEEEEEESSHHHHHHHHHHHHHHHHHH--EEEEEEETTS-EEEEE--

Nearest PDB structures (foldseek):
  6jbz-assembly1_C  TM=9.812E-01  e=4.633E-27  Mycobacterium tuberculosis
  6jc0-assembly1_D  TM=9.887E-01  e=2.762E-24  Mycolicibacterium smegmatis MC2 155
  6jc0-assembly1_B  TM=9.938E-01  e=9.656E-24  Mycolicibacterium smegmatis MC2 155
  4ap8-assembly1_A  TM=9.210E-01  e=6.717E-14  Homo sapiens
  2qie-assembly2_H  TM=9.256E-01  e=1.065E-13  Staphylococcus aureus

Solvent-accessible surface area (backbone atoms only — not comparable to full-atom values): 13628 Å² total; per-residue (Å²): 129,40,39,78,76,43,53,46,62,38,72,54,91,68,55,55,66,59,38,46,60,67,26,57,50,55,68,24,26,14,36,24,36,34,34,34,30,32,31,41,52,58,97,90,37,47,40,60,35,34,33,34,46,62,48,93,57,27,43,60,47,42,37,49,51,54,47,51,52,34,70,72,51,63,61,39,51,18,32,27,36,39,35,42,35,40,82,45,44,62,64,37,54,40,33,32,37,20,18,15,2,51,38,60,68,45,10,50,52,50,41,52,50,47,53,52,50,44,35,66,63,30,50,34,33,31,38,37,32,32,78,85,72,50,73,48,77,42,80,64,45,128,41,40,77,76,43,52,46,61,39,74,55,92,66,57,54,65,62,38,46,60,68,25,58,50,56,68,25,24,13,36,23,36,35,34,34,29,32,32,41,52,57,96,90,37,48,40,61,36,36,33,32,46,63,48,92,55,28,43,60,49,40,37,50,51,55,48,52,51,34,70,71,51,64,62,40,52,18,32,26,36,38,36,41,36,40,82,46,44,62,63,38,54,40,32,33,36,19,18,16,1,51,38,57,67,44,9,51,52,50,41,53,50,45,54,52,50,44,35,70,64,31,51,34,34,30,39,37,32,33,78,86,72,49,72,46,78,41,83,62,47

Organism: NCBI:txid722731